Protein AF-A0A291RJ36-F1 (afdb_monomer)

Secondary structure (DSSP, 8-state):
-PPPP-PPPPTTTTTTSSSSSS----TTPPPPHHHHHHHHHHHHTT--HHHHHHHTT--HHHHHHHHHHTTHHHH--HHHHHHHHHHHHHTPPPPP--SS-----HHHHHHHHHHHHHHHHHTT--HHHHHHHHHHHS-SSS-EEHHHHHHHHT--HHHHHHHHHHHHHTTS-EEEEETTEEEEE--TTHHHHHHHHHHHHHHHHHHHHHHHHHHH-TTSHHHHHHHHHHHHHHHHHHHHHHHHHHHHH-SS--TT--TTSPPPPEEEEEEEE-TTT--EEEEEEE--

InterPro domains:
  IPR000835 MarR-type HTH domain [PF12802] (124-182)
  IPR001845 HTH ArsR-type DNA-binding domain [SM00418] (131-202)
  IPR025246 Transposase IS30-like HTH domain [PF13936] (28-70)
  IPR036388 Winged helix-like DNA-binding domain superfamily [G3DSA:1.10.10.10] (103-188)
  IPR036390 Winged helix DNA-binding domain superfamily [SSF46785] (122-193)
  IPR051917 Transposase/Integrase Enzymes [PTHR10948] (26-245)

pLDDT: mean 76.23, std 21.77, range [25.5, 97.06]

Sequence (288 aa):
MTVSANAIPDASCCNSLFLNATLEYMPGHRLTYRDRRAITAGLSAGLTYAEIARQLDRPTSTVTREVNRNGGPAGYRAEPAQRSTDERARRRPLPPRADGPTPSDPDVVREVGEQLIDMIVAVGLSRTAARVFVHLCLSDDDSRTAAQLVQSLRVSPASVSKAIRFLEENGMVRRERDGRRERYRIGPDIWSRVSMISARKDRAAADLAWRAAAVLGADTPAGSRLADMAWCFETVLRIETLGAEMLAAFPHPPAQFRPGEPIPEHTLSGSVACPSCGTAVPVPVPVG

Organism: NCBI:txid455432

Foldseek 3Di:
DDDDDDDDDDPPQPQPPDPPPDPPDDPDAQQDLVLLQLLLVCLVVVHDLVVSCVVVVHDSVNSQVLQVVQPHSVRRDSVSSVVVVQVVVVVPPDPDPDPDPDVPPPVVLVVVLVVQLVVVVVVPDDSLLSNLLSCQVSDPDQKDFLVRSCVVVVDDSVSSVVSQVVCVLLQQWDWDDDDPTIIIGGGLLSLLSNLVSLLVVLQVLLVVLQVVLVVVDCPDPSSVVSPVSNVVSSVSSSVSNVVSVVCVSPSDDPPPDDPPDDDQAFDLPDWDQSPVPRDTDGDTHGDD

Structure (mmCIF, N/CA/C/O backbone):
data_AF-A0A291RJ36-F1
#
_entry.id   AF-A0A291RJ36-F1
#
loop_
_atom_site.group_PDB
_atom_site.id
_atom_site.type_symbol
_atom_site.label_atom_id
_atom_site.label_alt_id
_atom_site.label_comp_id
_atom_site.label_asym_id
_atom_site.label_entity_id
_atom_site.label_seq_id
_atom_site.pdbx_PDB_ins_code
_atom_site.Cartn_x
_atom_site.Cartn_y
_atom_site.Cartn_z
_atom_site.occupancy
_atom_site.B_iso_or_equiv
_atom_site.auth_seq_id
_atom_site.auth_comp_id
_atom_site.auth_asym_id
_atom_site.auth_atom_id
_atom_site.pdbx_PDB_model_num
ATOM 1 N N . MET A 1 1 ? 56.009 10.008 -23.623 1.00 34.19 1 MET A N 1
ATOM 2 C CA . MET A 1 1 ? 54.610 10.482 -23.592 1.00 34.19 1 MET A CA 1
ATOM 3 C C . MET A 1 1 ? 53.720 9.278 -23.350 1.00 34.19 1 MET A C 1
ATOM 5 O O . MET A 1 1 ? 53.350 8.583 -24.282 1.00 34.19 1 MET A O 1
ATOM 9 N N . THR A 1 2 ? 53.495 8.969 -22.081 1.00 27.61 2 THR A N 1
ATOM 10 C CA . THR A 1 2 ? 52.625 7.891 -21.607 1.00 27.61 2 THR A CA 1
ATOM 11 C C . THR A 1 2 ? 51.271 8.508 -21.276 1.00 27.61 2 THR A C 1
ATOM 13 O O . THR A 1 2 ? 51.190 9.402 -20.437 1.00 27.61 2 THR A O 1
ATOM 16 N N . VAL A 1 3 ? 50.223 8.083 -21.981 1.00 28.09 3 VAL A N 1
ATOM 17 C CA . VAL A 1 3 ? 48.840 8.497 -21.714 1.00 28.09 3 VAL A CA 1
ATOM 18 C C . VAL A 1 3 ? 48.307 7.628 -20.579 1.00 28.09 3 VAL A C 1
ATOM 20 O O . VAL A 1 3 ? 48.289 6.403 -20.679 1.00 28.09 3 VAL A O 1
ATOM 23 N N . SER A 1 4 ? 47.957 8.290 -19.479 1.00 25.50 4 SER A N 1
ATOM 24 C CA . SER A 1 4 ? 47.448 7.698 -18.246 1.00 25.50 4 SER A CA 1
ATOM 25 C C . SER A 1 4 ? 46.001 7.234 -18.410 1.00 25.50 4 SER A C 1
ATOM 27 O O . SER A 1 4 ? 45.195 7.898 -19.059 1.00 25.50 4 SER A O 1
ATOM 29 N N . ALA A 1 5 ? 45.696 6.095 -17.793 1.00 28.91 5 ALA A N 1
ATOM 30 C CA . ALA A 1 5 ? 44.382 5.475 -17.725 1.00 28.91 5 ALA A CA 1
ATOM 31 C C . ALA A 1 5 ? 43.339 6.409 -17.086 1.00 28.91 5 ALA A C 1
ATOM 33 O O . ALA A 1 5 ? 43.537 6.891 -15.971 1.00 28.91 5 ALA A O 1
ATOM 34 N N . ASN A 1 6 ? 42.215 6.618 -17.777 1.00 29.97 6 ASN A N 1
ATOM 35 C CA . ASN A 1 6 ? 41.011 7.191 -17.184 1.00 29.97 6 ASN A CA 1
ATOM 36 C C . ASN A 1 6 ? 40.226 6.074 -16.496 1.00 29.97 6 ASN A C 1
ATOM 38 O O . ASN A 1 6 ? 39.704 5.168 -17.143 1.00 29.97 6 ASN A O 1
ATOM 42 N N . ALA A 1 7 ? 40.188 6.158 -15.170 1.00 28.17 7 ALA A N 1
ATOM 43 C CA . ALA A 1 7 ? 39.357 5.344 -14.307 1.00 28.17 7 ALA A CA 1
ATOM 44 C C . ALA A 1 7 ? 37.871 5.650 -14.553 1.00 28.17 7 ALA A C 1
ATOM 46 O O . ALA A 1 7 ? 37.446 6.805 -14.544 1.00 28.17 7 ALA A O 1
ATOM 47 N N . ILE A 1 8 ? 37.093 4.591 -14.752 1.00 28.03 8 ILE A N 1
ATOM 48 C CA . ILE A 1 8 ? 35.632 4.589 -14.672 1.00 28.03 8 ILE A CA 1
ATOM 49 C C . ILE A 1 8 ? 35.277 4.871 -13.200 1.00 28.03 8 ILE A C 1
ATOM 51 O O . ILE A 1 8 ? 35.740 4.116 -12.344 1.00 28.03 8 ILE A O 1
ATOM 55 N N . PRO A 1 9 ? 34.526 5.931 -12.849 1.00 29.73 9 PRO A N 1
ATOM 56 C CA . PRO A 1 9 ? 34.181 6.166 -11.454 1.00 29.73 9 PRO A CA 1
ATOM 57 C C . PRO A 1 9 ? 33.142 5.139 -10.980 1.00 29.73 9 PRO A C 1
ATOM 59 O O . PRO A 1 9 ? 32.063 5.001 -11.557 1.00 29.73 9 PRO A O 1
ATOM 62 N N . ASP A 1 10 ? 33.513 4.424 -9.916 1.00 30.34 10 ASP A N 1
ATOM 63 C CA . ASP A 1 10 ? 32.756 3.398 -9.199 1.00 30.34 10 ASP A CA 1
ATOM 64 C C . ASP A 1 10 ? 31.316 3.821 -8.856 1.00 30.34 10 ASP A C 1
ATOM 66 O O . ASP A 1 10 ? 31.074 4.706 -8.031 1.00 30.34 10 ASP A O 1
ATOM 70 N N . ALA A 1 11 ? 30.339 3.079 -9.380 1.00 32.50 11 ALA A N 1
ATOM 71 C CA . ALA A 1 11 ? 28.913 3.175 -9.050 1.00 32.50 11 ALA A CA 1
ATOM 72 C C . ALA A 1 11 ? 28.552 2.660 -7.630 1.00 32.50 11 ALA A C 1
ATOM 74 O O . ALA A 1 11 ? 27.401 2.339 -7.350 1.00 32.50 11 ALA A O 1
ATOM 75 N N . SER A 1 12 ? 29.511 2.574 -6.701 1.00 36.94 12 SER A N 1
ATOM 76 C CA . SER A 1 12 ? 29.330 1.904 -5.402 1.00 36.94 12 SER A CA 1
ATOM 77 C C . SER A 1 12 ? 28.982 2.836 -4.230 1.00 36.94 12 SER A C 1
ATOM 79 O O . SER A 1 12 ? 28.646 2.346 -3.150 1.00 36.94 12 SER A O 1
ATOM 81 N N . CYS A 1 13 ? 29.057 4.164 -4.370 1.00 30.05 13 CYS A N 1
ATOM 82 C CA . CYS A 1 13 ? 28.992 5.052 -3.196 1.00 30.05 13 CYS A CA 1
ATOM 83 C C . CYS A 1 13 ? 27.576 5.461 -2.757 1.00 30.05 13 CYS A C 1
ATOM 85 O O . CYS A 1 13 ? 27.378 6.132 -1.747 1.00 30.05 13 CYS A O 1
ATOM 87 N N . CYS A 1 14 ? 26.558 5.051 -3.505 1.00 35.19 14 CYS A N 1
ATOM 88 C CA . CYS A 1 14 ? 25.226 5.599 -3.329 1.00 35.19 14 CYS A CA 1
ATOM 89 C C . CYS A 1 14 ? 24.417 4.882 -2.220 1.00 35.19 14 CYS A C 1
ATOM 91 O O . CYS A 1 14 ? 23.415 5.415 -1.764 1.00 35.19 14 CYS A O 1
ATOM 93 N N . ASN A 1 15 ? 24.842 3.723 -1.715 1.00 36.84 15 ASN A N 1
ATOM 94 C CA . ASN A 1 15 ? 23.952 2.793 -1.006 1.00 36.84 15 ASN A CA 1
ATOM 95 C C . ASN A 1 15 ? 23.736 3.043 0.515 1.00 36.84 15 ASN A C 1
ATOM 97 O O . ASN A 1 15 ? 23.031 2.260 1.144 1.00 36.84 15 ASN A O 1
ATOM 101 N N . SER A 1 16 ? 24.314 4.082 1.144 1.00 34.78 16 SER A N 1
ATOM 102 C CA . SER A 1 16 ? 24.367 4.171 2.627 1.00 34.78 16 SER A CA 1
ATOM 103 C C . SER A 1 16 ? 23.694 5.380 3.301 1.00 34.78 16 SER A C 1
ATOM 105 O O . SER A 1 16 ? 23.864 5.555 4.507 1.00 34.78 16 SER A O 1
ATOM 107 N N . LEU A 1 17 ? 22.956 6.235 2.583 1.00 36.94 17 LEU A N 1
ATOM 108 C CA . LEU A 1 17 ? 22.724 7.618 3.045 1.00 36.94 17 LEU A CA 1
ATOM 109 C C . LEU A 1 17 ? 21.392 8.003 3.699 1.00 36.94 17 LEU A C 1
ATOM 111 O O . LEU A 1 17 ? 21.233 9.171 4.031 1.00 36.94 17 LEU A O 1
ATOM 115 N N . PHE A 1 18 ? 20.468 7.084 3.973 1.00 38.19 18 PHE A N 1
ATOM 116 C CA . PHE A 1 18 ? 19.165 7.479 4.544 1.00 38.19 18 PHE A CA 1
ATOM 117 C C . PHE A 1 18 ? 18.791 6.853 5.891 1.00 38.19 18 PHE A C 1
ATOM 119 O O . PHE A 1 18 ? 17.680 7.056 6.358 1.00 38.19 18 PHE A O 1
ATOM 126 N N . LEU A 1 19 ? 19.709 6.167 6.579 1.00 38.34 19 LEU A N 1
ATOM 127 C CA . LEU A 1 19 ? 19.380 5.520 7.860 1.00 38.34 19 LEU A CA 1
ATOM 128 C C . LEU A 1 19 ? 19.519 6.401 9.114 1.00 38.34 19 LEU A C 1
ATOM 130 O O . LEU A 1 19 ? 19.091 5.961 10.176 1.00 38.34 19 LEU A O 1
ATOM 134 N N . ASN A 1 20 ? 20.080 7.617 9.039 1.00 35.16 20 ASN A N 1
ATOM 135 C CA . ASN A 1 20 ? 20.465 8.349 10.260 1.00 35.16 20 ASN A CA 1
ATOM 136 C C . ASN A 1 20 ? 20.061 9.838 10.368 1.00 35.16 20 ASN A C 1
ATOM 138 O O . ASN A 1 20 ? 20.426 10.448 11.367 1.00 35.16 20 ASN A O 1
ATOM 142 N N . ALA A 1 21 ? 19.315 10.443 9.432 1.00 34.00 21 ALA A N 1
ATOM 143 C CA . ALA A 1 21 ? 19.160 11.914 9.403 1.00 34.00 21 ALA A CA 1
ATOM 144 C C . ALA A 1 21 ? 17.716 12.463 9.328 1.00 34.00 21 ALA A C 1
ATOM 146 O O . ALA A 1 21 ? 17.476 13.452 8.645 1.00 34.00 21 ALA A O 1
ATOM 147 N N . THR A 1 22 ? 16.748 11.873 10.040 1.00 36.47 22 THR A N 1
ATOM 148 C CA . THR A 1 22 ? 15.388 12.459 10.188 1.00 36.47 22 THR A CA 1
ATOM 149 C C . THR A 1 22 ? 14.809 12.379 11.608 1.00 36.47 22 THR A C 1
ATOM 151 O O . THR A 1 22 ? 13.599 12.471 11.800 1.00 36.47 22 THR A O 1
ATOM 154 N N . LEU A 1 23 ? 15.649 12.250 12.639 1.00 38.25 23 LEU A N 1
ATOM 155 C CA . LEU A 1 23 ? 15.206 12.277 14.043 1.00 38.25 23 LEU A CA 1
ATOM 156 C C . LEU A 1 23 ? 15.856 13.411 14.849 1.00 38.25 23 LEU A C 1
ATOM 158 O O . LEU A 1 23 ? 16.220 13.224 16.007 1.00 38.25 23 LEU A O 1
ATOM 162 N N . GLU A 1 24 ? 15.958 14.606 14.267 1.00 32.69 24 GLU A N 1
ATOM 163 C CA . GLU A 1 24 ? 16.129 15.826 15.062 1.00 32.69 24 GLU A CA 1
ATOM 164 C C . GLU A 1 24 ? 14.766 16.290 15.608 1.00 32.69 24 GLU A C 1
ATOM 166 O O . GLU A 1 24 ? 13.969 16.941 14.944 1.00 32.69 24 GLU A O 1
ATOM 171 N N . TYR A 1 25 ? 14.503 15.845 16.838 1.00 37.94 25 TYR A N 1
ATOM 172 C CA . TYR A 1 25 ? 13.849 16.562 17.938 1.00 37.94 25 TYR A CA 1
ATOM 173 C C . TYR A 1 25 ? 12.577 17.400 17.654 1.00 37.94 25 TYR A C 1
ATOM 175 O O . TYR A 1 25 ? 12.631 18.596 17.380 1.00 37.94 25 TYR A O 1
ATOM 183 N N . MET A 1 26 ? 11.406 16.805 17.930 1.00 33.94 26 MET A N 1
ATOM 184 C CA . MET A 1 26 ? 10.193 17.530 18.344 1.00 33.94 26 MET A CA 1
ATOM 185 C C . MET A 1 26 ? 9.599 16.910 19.630 1.00 33.94 26 MET A C 1
ATOM 187 O O . MET A 1 26 ? 9.404 15.688 19.699 1.00 33.94 26 MET A O 1
ATOM 191 N N . PRO A 1 27 ? 9.282 17.703 20.672 1.00 35.34 27 PRO A N 1
ATOM 192 C CA . PRO A 1 27 ? 8.671 17.196 21.898 1.00 35.34 27 PRO A CA 1
ATOM 193 C C . PRO A 1 27 ? 7.202 16.816 21.644 1.00 35.34 27 PRO A C 1
ATOM 195 O O . PRO A 1 27 ? 6.338 17.672 21.489 1.00 35.34 27 PRO A O 1
ATOM 198 N N . GLY A 1 28 ? 6.916 15.508 21.609 1.00 43.53 28 GLY A N 1
ATOM 199 C CA . GLY A 1 28 ? 5.548 14.978 21.478 1.00 43.53 28 GLY A CA 1
ATOM 200 C C . GLY A 1 28 ? 5.397 13.591 20.836 1.00 43.53 28 GLY A C 1
ATOM 201 O O . GLY A 1 28 ? 4.285 13.061 20.806 1.00 43.53 28 GLY A O 1
ATOM 202 N N . HIS A 1 29 ? 6.466 12.968 20.327 1.00 63.94 29 HIS A N 1
ATOM 203 C CA . HIS A 1 29 ? 6.335 11.696 19.604 1.00 63.94 29 HIS A CA 1
ATOM 204 C C . HIS A 1 29 ? 5.938 10.510 20.497 1.00 63.94 29 HIS A C 1
ATOM 206 O O . HIS A 1 29 ? 6.464 10.300 21.594 1.00 63.94 29 HIS A O 1
ATOM 212 N N . ARG A 1 30 ? 5.009 9.689 19.985 1.00 73.62 30 ARG A N 1
ATOM 213 C CA . ARG A 1 30 ? 4.683 8.372 20.551 1.00 73.62 30 ARG A CA 1
ATOM 214 C C . ARG A 1 30 ? 5.940 7.498 20.531 1.00 73.62 30 ARG A C 1
ATOM 216 O O . ARG A 1 30 ? 6.700 7.548 19.571 1.00 73.62 30 ARG A O 1
ATOM 223 N N . LEU A 1 31 ? 6.122 6.667 21.560 1.00 81.50 31 LEU A N 1
ATOM 224 C CA . LEU A 1 31 ? 7.222 5.697 21.594 1.00 81.50 31 LEU A CA 1
ATOM 225 C C . LEU A 1 31 ? 7.188 4.814 20.340 1.00 81.50 31 LEU A C 1
ATOM 227 O O . LEU A 1 31 ? 6.130 4.277 19.987 1.00 81.50 31 LEU A O 1
ATOM 231 N N . THR A 1 32 ? 8.336 4.663 19.686 1.00 81.75 32 THR A N 1
ATOM 232 C CA . THR A 1 32 ? 8.525 3.780 18.528 1.00 81.75 32 THR A CA 1
ATOM 233 C C . THR A 1 32 ? 8.728 2.328 18.973 1.00 81.75 32 THR A C 1
ATOM 235 O O . THR A 1 32 ? 8.951 2.043 20.153 1.00 81.75 32 THR A O 1
ATOM 238 N N . TYR A 1 33 ? 8.690 1.372 18.037 1.00 79.44 33 TYR A N 1
ATOM 239 C CA . TYR A 1 33 ? 9.038 -0.019 18.357 1.00 79.44 33 TYR A CA 1
ATOM 240 C C . TYR A 1 33 ? 10.491 -0.156 18.848 1.00 79.44 33 TYR A C 1
ATOM 242 O O . TYR A 1 33 ? 10.770 -0.931 19.767 1.00 79.44 33 TYR A O 1
ATOM 250 N N . ARG A 1 34 ? 11.409 0.644 18.283 1.00 81.56 34 ARG A N 1
ATOM 251 C CA . ARG A 1 34 ? 12.810 0.728 18.722 1.00 81.56 34 ARG A CA 1
ATOM 252 C C . ARG A 1 34 ? 12.896 1.183 20.178 1.00 81.56 34 ARG A C 1
ATOM 254 O O . ARG A 1 34 ? 13.566 0.518 20.968 1.00 81.56 34 ARG A O 1
ATOM 261 N N . ASP A 1 35 ? 12.154 2.227 20.545 1.00 87.38 35 ASP A N 1
ATOM 262 C CA . ASP A 1 35 ? 12.105 2.722 21.924 1.00 87.38 35 ASP A CA 1
ATOM 263 C C . ASP A 1 35 ? 11.587 1.631 22.869 1.00 87.38 35 ASP A C 1
ATOM 265 O O . ASP A 1 35 ? 12.196 1.344 23.897 1.00 87.38 35 ASP A O 1
ATOM 269 N N . ARG A 1 36 ? 10.504 0.933 22.495 1.00 92.50 36 ARG A N 1
ATOM 270 C CA . ARG A 1 36 ? 9.930 -0.155 23.307 1.00 92.50 36 ARG A CA 1
ATOM 271 C C . ARG A 1 36 ? 10.899 -1.320 23.517 1.00 92.50 36 ARG A C 1
ATOM 273 O O . ARG A 1 36 ? 10.924 -1.908 24.605 1.00 92.50 36 ARG A O 1
ATOM 280 N N . ARG A 1 37 ? 11.707 -1.661 22.507 1.00 93.94 37 ARG A N 1
ATOM 281 C CA . ARG A 1 37 ? 12.774 -2.667 22.634 1.00 93.94 37 ARG A CA 1
ATOM 282 C C . ARG A 1 37 ? 13.869 -2.217 23.592 1.00 93.94 37 ARG A C 1
ATOM 284 O O . ARG A 1 37 ? 14.283 -3.013 24.430 1.00 93.94 37 ARG A O 1
ATOM 291 N N . ALA A 1 38 ? 14.292 -0.961 23.506 1.00 90.94 38 ALA A N 1
ATOM 292 C CA . ALA A 1 38 ? 15.277 -0.393 24.419 1.00 90.94 38 ALA A CA 1
ATOM 293 C C . ALA A 1 38 ? 14.758 -0.338 25.869 1.00 90.94 38 ALA A C 1
ATOM 295 O O . ALA A 1 38 ? 15.498 -0.701 26.776 1.00 90.94 38 ALA A O 1
ATOM 296 N N . ILE A 1 39 ? 13.471 -0.034 26.095 1.00 93.62 39 ILE A N 1
ATOM 297 C CA . ILE A 1 39 ? 12.846 -0.159 27.427 1.00 93.62 39 ILE A CA 1
ATOM 298 C C . ILE A 1 39 ? 12.929 -1.608 27.931 1.00 93.62 39 ILE A C 1
ATOM 300 O O . ILE A 1 39 ? 13.328 -1.840 29.066 1.00 93.62 39 ILE A O 1
ATOM 304 N N . THR A 1 40 ? 12.609 -2.599 27.088 1.00 94.50 40 THR A N 1
ATOM 305 C CA . THR A 1 40 ? 12.696 -4.025 27.472 1.00 94.50 40 THR A CA 1
ATOM 306 C C . THR A 1 40 ? 14.125 -4.417 27.865 1.00 94.50 40 THR A C 1
ATOM 308 O O . THR A 1 40 ? 14.325 -5.105 28.869 1.00 94.50 40 THR A O 1
ATOM 311 N N . ALA A 1 41 ? 15.118 -3.969 27.092 1.00 92.44 41 ALA A N 1
ATOM 312 C CA . ALA A 1 41 ? 16.528 -4.219 27.373 1.00 92.44 41 ALA A CA 1
ATOM 313 C C . ALA A 1 41 ? 16.980 -3.535 28.673 1.00 92.44 41 ALA A C 1
ATOM 315 O O . ALA A 1 41 ? 17.591 -4.185 29.515 1.00 92.44 41 ALA A O 1
ATOM 316 N N . GLY A 1 42 ? 16.617 -2.265 28.872 1.00 94.50 42 GLY A N 1
ATOM 317 C CA . GLY A 1 42 ? 16.963 -1.503 30.071 1.00 94.50 42 GLY A CA 1
ATOM 318 C C . GLY A 1 42 ? 16.375 -2.095 31.351 1.00 94.50 42 GLY A C 1
ATOM 319 O O . GLY A 1 42 ? 17.091 -2.230 32.337 1.00 94.50 42 GLY A O 1
ATOM 320 N N . LEU A 1 43 ? 15.113 -2.541 31.320 1.00 95.06 43 LEU A N 1
ATOM 321 C CA . LEU A 1 43 ? 14.491 -3.232 32.458 1.00 95.06 43 LEU A CA 1
ATOM 322 C C . LEU A 1 43 ? 15.186 -4.561 32.772 1.00 95.06 43 LEU A C 1
ATOM 324 O O . LEU A 1 43 ? 15.404 -4.882 33.936 1.00 95.06 43 LEU A O 1
ATOM 328 N N . SER A 1 44 ? 15.573 -5.316 31.740 1.00 91.94 44 SER A N 1
ATOM 329 C CA . SER A 1 44 ? 16.297 -6.584 31.914 1.00 91.94 44 SER A CA 1
ATOM 330 C C . SER A 1 44 ? 17.710 -6.372 32.470 1.00 91.94 44 SER A C 1
ATOM 332 O O . SER A 1 44 ? 18.231 -7.238 33.164 1.00 91.94 44 SER A O 1
ATOM 334 N N . ALA A 1 45 ? 18.312 -5.214 32.191 1.00 92.31 45 ALA A N 1
ATOM 335 C CA . ALA A 1 45 ? 19.599 -4.790 32.732 1.00 92.31 45 ALA A CA 1
ATOM 336 C C . ALA A 1 45 ? 19.496 -4.129 34.124 1.00 92.31 45 ALA A C 1
ATOM 338 O O . ALA A 1 45 ? 20.508 -3.677 34.651 1.00 92.31 45 ALA A O 1
ATOM 339 N N . GLY A 1 46 ? 18.298 -4.051 34.719 1.00 93.12 46 GLY A N 1
ATOM 340 C CA . GLY A 1 46 ? 18.088 -3.456 36.042 1.00 93.12 46 GLY A CA 1
ATOM 341 C C . GLY A 1 46 ? 18.189 -1.927 36.084 1.00 93.12 46 GLY A C 1
ATOM 342 O O . GLY A 1 46 ? 18.317 -1.364 37.169 1.00 93.12 46 GLY A O 1
ATOM 343 N N . LEU A 1 47 ? 18.129 -1.248 34.933 1.00 94.88 47 LEU A N 1
ATOM 344 C CA . LEU A 1 47 ? 18.159 0.213 34.873 1.00 94.88 47 LEU A CA 1
ATOM 345 C C . LEU A 1 47 ? 16.875 0.821 35.445 1.00 94.88 47 LEU A C 1
ATOM 347 O O . LEU A 1 47 ? 15.770 0.297 35.268 1.00 94.88 47 LEU A O 1
ATOM 351 N N . THR A 1 48 ? 17.010 1.985 36.072 1.00 95.44 48 THR A N 1
ATOM 352 C CA . THR A 1 48 ? 15.867 2.772 36.538 1.00 95.44 48 THR A CA 1
ATOM 353 C C . THR A 1 48 ? 15.109 3.395 35.363 1.00 95.44 48 THR A C 1
ATOM 355 O O . THR A 1 48 ? 15.656 3.642 34.286 1.00 95.44 48 THR A O 1
ATOM 358 N N . TYR A 1 49 ? 13.832 3.733 35.565 1.00 94.62 49 TYR A N 1
ATOM 359 C CA . TYR A 1 49 ? 13.030 4.375 34.515 1.00 94.62 49 TYR A CA 1
ATOM 360 C C . TYR A 1 49 ? 13.623 5.711 34.049 1.00 94.62 49 TYR A C 1
ATOM 362 O O . TYR A 1 49 ? 13.482 6.052 32.878 1.00 94.62 49 TYR A O 1
ATOM 370 N N . ALA A 1 50 ? 14.294 6.453 34.937 1.00 93.56 50 ALA A N 1
ATOM 371 C CA . ALA A 1 50 ? 14.947 7.716 34.600 1.00 93.56 50 ALA A CA 1
ATOM 372 C C . ALA A 1 50 ? 16.166 7.510 33.686 1.00 93.56 50 ALA A C 1
ATOM 374 O O . ALA A 1 50 ? 16.361 8.268 32.738 1.00 93.56 50 ALA A O 1
ATOM 375 N N . GLU A 1 51 ? 16.958 6.463 33.921 1.00 89.62 51 GLU A N 1
ATOM 376 C CA . GLU A 1 51 ? 18.109 6.128 33.076 1.00 89.62 51 GLU A CA 1
ATOM 377 C C . GLU A 1 51 ? 17.673 5.655 31.692 1.00 89.62 51 GLU A C 1
ATOM 379 O O . GLU A 1 51 ? 18.219 6.115 30.690 1.00 89.62 51 GLU A O 1
ATOM 384 N N . ILE A 1 52 ? 16.645 4.802 31.634 1.00 94.62 52 ILE A N 1
ATOM 385 C CA . ILE A 1 52 ? 16.038 4.355 30.374 1.00 94.62 52 ILE A CA 1
ATOM 386 C C . ILE A 1 52 ? 15.495 5.561 29.601 1.00 94.62 52 ILE A C 1
ATOM 388 O O . ILE A 1 52 ? 15.743 5.704 28.408 1.00 94.62 52 ILE A O 1
ATOM 392 N N . ALA A 1 53 ? 14.782 6.462 30.276 1.00 90.81 53 ALA A N 1
ATOM 393 C CA . ALA A 1 53 ? 14.216 7.655 29.659 1.00 90.81 53 ALA A CA 1
ATOM 394 C C . ALA A 1 53 ? 15.299 8.598 29.110 1.00 90.81 53 ALA A C 1
ATOM 396 O O . ALA A 1 53 ? 15.167 9.087 27.991 1.00 90.81 53 ALA A O 1
ATOM 397 N N . ARG A 1 54 ? 16.409 8.776 29.837 1.00 89.12 54 ARG A N 1
ATOM 398 C CA . ARG A 1 54 ? 17.563 9.564 29.383 1.00 89.12 54 ARG A CA 1
ATOM 399 C C . ARG A 1 54 ? 18.254 8.945 28.165 1.00 89.12 54 ARG A C 1
ATOM 401 O O . ARG A 1 54 ? 18.625 9.677 27.258 1.00 89.12 54 ARG A O 1
ATOM 408 N N . GLN A 1 55 ? 18.412 7.619 28.120 1.00 89.19 55 GLN A N 1
ATOM 409 C CA . GLN A 1 55 ? 18.970 6.924 26.946 1.00 89.19 55 GLN A CA 1
ATOM 410 C C . GLN A 1 55 ? 18.091 7.073 25.700 1.00 89.19 55 GLN A C 1
ATOM 412 O O . GLN A 1 55 ? 18.595 7.058 24.581 1.00 89.19 55 GLN A O 1
ATOM 417 N N . LEU A 1 56 ? 16.781 7.192 25.905 1.00 85.94 56 LEU A N 1
ATOM 418 C CA . LEU A 1 56 ? 15.792 7.342 24.844 1.00 85.94 56 LEU A CA 1
ATOM 419 C C . LEU A 1 56 ? 15.536 8.794 24.435 1.00 85.94 56 LEU A C 1
ATOM 421 O O . LEU A 1 56 ? 14.765 9.011 23.504 1.00 85.94 56 LEU A O 1
ATOM 425 N N . ASP A 1 57 ? 16.112 9.764 25.149 1.00 84.12 57 ASP A N 1
ATOM 426 C CA . ASP A 1 57 ? 15.740 11.178 25.057 1.00 84.12 57 ASP A CA 1
ATOM 427 C C . ASP A 1 57 ? 14.211 11.385 25.180 1.00 84.12 57 ASP A C 1
ATOM 429 O O . ASP A 1 57 ? 13.507 11.918 24.311 1.00 84.12 57 ASP A O 1
ATOM 433 N N . ARG A 1 58 ? 13.646 10.845 26.271 1.00 83.94 58 ARG A N 1
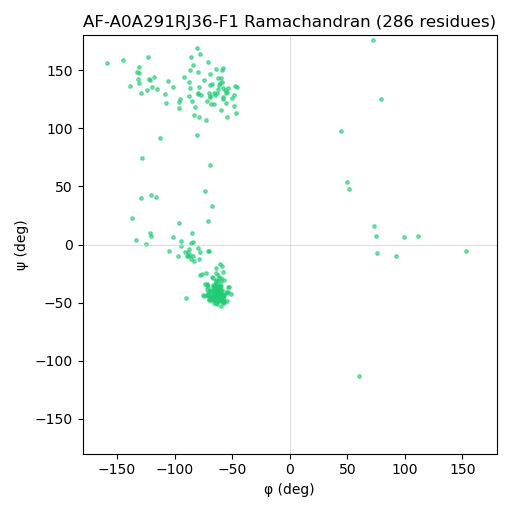ATOM 434 C CA . ARG A 1 58 ? 12.214 10.910 26.594 1.00 83.94 58 ARG A CA 1
ATOM 435 C C . ARG A 1 58 ? 11.985 11.356 28.037 1.00 83.94 58 ARG A C 1
ATOM 437 O O . ARG A 1 58 ? 12.792 11.054 28.910 1.00 83.94 58 ARG A O 1
ATOM 444 N N . PRO A 1 59 ? 10.842 11.997 28.344 1.00 89.00 59 PRO A N 1
ATOM 445 C CA . PRO A 1 59 ? 10.457 12.246 29.729 1.00 89.00 59 PRO A CA 1
ATOM 446 C C . PRO A 1 59 ? 10.265 10.932 30.496 1.00 89.00 59 PRO A C 1
ATOM 448 O O . PRO A 1 59 ? 9.589 10.024 30.004 1.00 89.00 59 PRO A O 1
ATOM 451 N N . THR A 1 60 ? 10.755 10.860 31.737 1.00 91.94 60 THR A N 1
ATOM 452 C CA . THR A 1 60 ? 10.600 9.685 32.620 1.00 91.94 60 THR A CA 1
ATOM 453 C C . THR A 1 60 ? 9.142 9.249 32.767 1.00 91.94 60 THR A C 1
ATOM 455 O O . THR A 1 60 ? 8.835 8.059 32.761 1.00 91.94 60 THR A O 1
ATOM 458 N N . SER A 1 61 ? 8.210 10.207 32.803 1.00 89.81 61 SER A N 1
ATOM 459 C CA . SER A 1 61 ? 6.766 9.949 32.863 1.00 89.81 61 SER A CA 1
ATOM 460 C C . SER A 1 61 ? 6.236 9.140 31.671 1.00 89.81 61 SER A C 1
ATOM 462 O O . SER A 1 61 ? 5.269 8.392 31.828 1.00 89.81 61 SER A O 1
ATOM 464 N N . THR A 1 62 ? 6.869 9.240 30.500 1.00 91.69 62 THR A N 1
ATOM 465 C CA . THR A 1 62 ? 6.509 8.481 29.294 1.00 91.69 62 THR A CA 1
ATOM 466 C C . THR A 1 62 ? 6.851 7.006 29.463 1.00 91.69 62 THR A C 1
ATOM 468 O O . THR A 1 62 ? 5.992 6.154 29.237 1.00 91.69 62 THR A O 1
ATOM 471 N N . VAL A 1 63 ? 8.068 6.706 29.932 1.00 93.00 63 VAL A N 1
ATOM 472 C CA . VAL A 1 63 ? 8.524 5.332 30.194 1.00 93.00 63 VAL A CA 1
ATOM 473 C C . VAL A 1 63 ? 7.691 4.701 31.309 1.00 93.00 63 VAL A C 1
ATOM 475 O O . VAL A 1 63 ? 7.159 3.610 31.125 1.00 93.00 63 VAL A O 1
ATOM 478 N N . THR A 1 64 ? 7.468 5.415 32.417 1.00 93.94 64 THR A N 1
ATOM 479 C CA . THR A 1 64 ? 6.643 4.925 33.534 1.00 93.94 64 THR A CA 1
ATOM 480 C C . THR A 1 64 ? 5.221 4.576 33.088 1.00 93.94 64 THR A C 1
ATOM 482 O O . THR A 1 64 ? 4.717 3.496 33.396 1.00 93.94 64 THR A O 1
ATOM 485 N N . ARG A 1 65 ? 4.555 5.472 32.342 1.00 92.19 65 ARG A N 1
ATOM 486 C CA . ARG A 1 65 ? 3.191 5.228 31.845 1.00 92.19 65 ARG A CA 1
ATOM 487 C C . ARG A 1 65 ? 3.142 4.064 30.864 1.00 92.19 65 ARG A C 1
ATOM 489 O O . ARG A 1 65 ? 2.182 3.302 30.910 1.00 92.19 65 ARG A O 1
ATOM 496 N N . GLU A 1 66 ? 4.131 3.937 29.984 1.00 94.06 66 GLU A N 1
ATOM 497 C CA . GLU A 1 66 ? 4.196 2.835 29.024 1.00 94.06 66 GLU A CA 1
ATOM 498 C C . GLU A 1 66 ? 4.380 1.487 29.726 1.00 94.06 66 GLU A C 1
ATOM 500 O O . GLU A 1 66 ? 3.629 0.551 29.446 1.00 94.06 66 GLU A O 1
ATOM 505 N N . VAL A 1 67 ? 5.321 1.396 30.670 1.00 94.7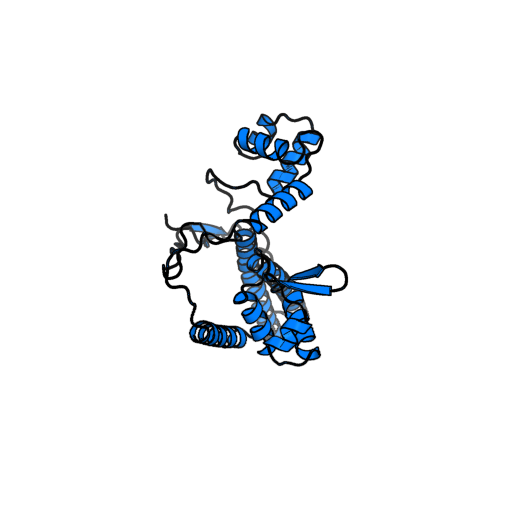5 67 VAL A N 1
ATOM 506 C CA . VAL A 1 67 ? 5.608 0.159 31.408 1.00 94.75 67 VAL A CA 1
ATOM 507 C C . VAL A 1 67 ? 4.405 -0.269 32.246 1.00 94.75 67 VAL A C 1
ATOM 509 O O . VAL A 1 67 ? 3.933 -1.396 32.108 1.00 94.75 67 VAL A O 1
ATOM 512 N N . ASN A 1 68 ? 3.837 0.639 33.046 1.00 93.50 68 ASN A N 1
ATOM 513 C CA . ASN A 1 68 ? 2.691 0.328 33.910 1.00 93.50 68 ASN A CA 1
ATOM 514 C C . ASN A 1 68 ? 1.463 -0.133 33.118 1.00 93.50 68 ASN A C 1
ATOM 516 O O . ASN A 1 68 ? 0.734 -1.026 33.537 1.00 93.50 68 ASN A O 1
ATOM 520 N N . ARG A 1 69 ? 1.243 0.461 31.949 1.00 89.50 69 ARG A N 1
ATOM 521 C CA . ARG A 1 69 ? 0.117 0.146 31.071 1.00 89.50 69 ARG A CA 1
ATOM 522 C C . ARG A 1 69 ? 0.253 -1.199 30.356 1.00 89.50 69 ARG A C 1
ATOM 524 O O . ARG A 1 69 ? -0.761 -1.754 29.951 1.00 89.50 69 ARG A O 1
ATOM 531 N N . ASN A 1 70 ? 1.472 -1.705 30.175 1.00 92.12 70 ASN A N 1
ATOM 532 C CA . ASN A 1 70 ? 1.749 -2.920 29.405 1.00 92.12 70 ASN A CA 1
ATOM 533 C C . ASN A 1 70 ? 2.334 -4.044 30.279 1.00 92.12 70 ASN A C 1
ATOM 535 O O . ASN A 1 70 ? 3.248 -4.748 29.856 1.00 92.12 70 ASN A O 1
ATOM 539 N N . GLY A 1 71 ? 1.803 -4.214 31.494 1.00 86.25 71 GLY A N 1
ATOM 540 C CA . GLY A 1 71 ? 2.126 -5.355 32.362 1.00 86.25 71 GLY A CA 1
ATOM 541 C C . GLY A 1 71 ? 3.165 -5.086 33.453 1.00 86.25 71 GLY A C 1
ATOM 542 O O . GLY A 1 71 ? 3.550 -6.015 34.159 1.00 86.25 71 GLY A O 1
ATOM 543 N N . GLY A 1 72 ? 3.600 -3.834 33.627 1.00 90.69 72 GLY A N 1
ATOM 544 C CA . GLY A 1 72 ? 4.530 -3.438 34.686 1.00 90.69 72 GLY A CA 1
ATOM 545 C C . GLY A 1 72 ? 5.970 -3.922 34.457 1.00 90.69 72 GLY A C 1
ATOM 546 O O . GLY A 1 72 ? 6.244 -4.638 33.497 1.00 90.69 72 GLY A O 1
ATOM 547 N N . PRO A 1 73 ? 6.922 -3.542 35.326 1.00 87.12 73 PRO A N 1
ATOM 548 C CA . PRO A 1 73 ? 8.354 -3.767 35.093 1.00 87.12 73 PRO A CA 1
ATOM 549 C C . PRO A 1 73 ? 8.744 -5.243 34.929 1.00 87.12 73 PRO A C 1
ATOM 551 O O . PRO A 1 73 ? 9.592 -5.551 34.098 1.00 87.12 73 PRO A O 1
ATOM 554 N N . ALA A 1 74 ? 8.100 -6.158 35.662 1.00 85.81 74 ALA A N 1
ATOM 555 C CA . ALA A 1 74 ? 8.372 -7.596 35.566 1.00 85.81 74 ALA A CA 1
ATOM 556 C C . ALA A 1 74 ? 7.734 -8.263 34.329 1.00 85.81 74 ALA A C 1
ATOM 558 O O . ALA A 1 74 ? 8.225 -9.287 33.857 1.00 85.81 74 ALA A O 1
ATOM 559 N N . GLY A 1 75 ? 6.641 -7.695 33.805 1.00 86.38 75 GLY A N 1
ATOM 560 C CA . GLY A 1 75 ? 5.869 -8.250 32.687 1.00 86.38 75 GLY A CA 1
ATOM 561 C C . GLY A 1 75 ? 6.073 -7.533 31.351 1.00 86.38 75 GLY A C 1
ATOM 562 O O . GLY A 1 75 ? 5.542 -7.977 30.333 1.00 86.38 75 GLY A O 1
ATOM 563 N N . TYR A 1 76 ? 6.822 -6.429 31.329 1.00 94.62 76 TYR A N 1
ATOM 564 C CA . TYR A 1 76 ? 6.940 -5.584 30.149 1.00 94.62 76 TYR A CA 1
ATOM 565 C C . TYR A 1 76 ? 7.714 -6.264 29.013 1.00 94.62 76 TYR A C 1
ATOM 567 O O . TYR A 1 76 ? 8.854 -6.712 29.167 1.00 94.62 76 TYR A O 1
ATOM 575 N N . ARG A 1 77 ? 7.103 -6.279 27.824 1.00 92.75 77 ARG A N 1
ATOM 576 C CA . ARG A 1 77 ? 7.699 -6.766 26.573 1.00 92.75 77 ARG A CA 1
ATOM 577 C C . ARG A 1 77 ? 7.320 -5.836 25.420 1.00 92.75 77 ARG A C 1
ATOM 579 O O . ARG A 1 77 ? 6.157 -5.462 25.275 1.00 92.75 77 ARG A O 1
ATOM 586 N N . ALA A 1 78 ? 8.292 -5.517 24.565 1.00 87.56 78 ALA A N 1
ATOM 587 C CA . ALA A 1 78 ? 8.111 -4.579 23.454 1.00 87.56 78 ALA A CA 1
ATOM 588 C C . ALA A 1 78 ? 7.016 -4.989 22.457 1.00 87.56 78 ALA A C 1
ATOM 590 O O . ALA A 1 78 ? 6.225 -4.152 22.032 1.00 87.56 78 ALA A O 1
ATOM 591 N N . GLU A 1 79 ? 6.966 -6.265 22.075 1.00 81.12 79 GLU A N 1
ATOM 592 C CA . GLU A 1 79 ? 6.060 -6.746 21.028 1.00 81.12 79 GLU A CA 1
ATOM 593 C C . GLU A 1 79 ? 4.577 -6.744 21.468 1.00 81.12 79 GLU A C 1
ATOM 595 O O . GLU A 1 79 ? 3.759 -6.165 20.748 1.00 81.12 79 GLU A O 1
ATOM 600 N N . PRO A 1 80 ? 4.191 -7.255 22.659 1.00 85.62 80 PRO A N 1
ATOM 601 C CA . PRO A 1 80 ? 2.840 -7.056 23.193 1.00 85.62 80 PRO A CA 1
ATOM 602 C C . PRO A 1 80 ? 2.458 -5.580 23.376 1.00 85.62 80 PRO A C 1
ATOM 604 O O . PRO A 1 80 ? 1.329 -5.203 23.069 1.00 85.62 80 PRO A O 1
ATOM 607 N N . ALA A 1 81 ? 3.389 -4.731 23.828 1.00 86.88 81 ALA A N 1
ATOM 608 C CA . ALA A 1 81 ? 3.140 -3.297 23.997 1.00 86.88 81 ALA A CA 1
ATOM 609 C C . ALA A 1 81 ? 2.907 -2.569 22.657 1.00 86.88 81 ALA A C 1
ATOM 611 O O . ALA A 1 81 ? 2.072 -1.663 22.562 1.00 86.88 81 ALA A O 1
ATOM 612 N N . GLN A 1 82 ? 3.602 -2.995 21.598 1.00 83.12 82 GLN A N 1
ATOM 613 C CA . GLN A 1 82 ? 3.353 -2.522 20.239 1.00 83.12 82 GLN A CA 1
ATOM 614 C C . GLN A 1 82 ? 1.966 -2.961 19.760 1.00 83.12 82 GLN A C 1
ATOM 616 O O . GLN A 1 82 ? 1.166 -2.113 19.371 1.00 83.12 82 GLN A O 1
ATOM 621 N N . ARG A 1 83 ? 1.637 -4.255 19.886 1.00 75.75 83 ARG A N 1
ATOM 622 C CA . ARG A 1 83 ? 0.320 -4.787 19.502 1.00 75.75 83 ARG A CA 1
ATOM 623 C C . ARG A 1 83 ? -0.826 -4.082 20.228 1.00 75.75 83 ARG A C 1
ATOM 625 O O . ARG A 1 83 ? -1.789 -3.691 19.580 1.00 75.75 83 ARG A O 1
ATOM 632 N N . SER A 1 84 ? -0.706 -3.828 21.533 1.00 79.50 84 SER A N 1
ATOM 633 C CA . SER A 1 84 ? -1.730 -3.111 22.313 1.00 79.50 84 SER A CA 1
ATOM 634 C C . SER A 1 84 ? -1.917 -1.659 21.854 1.00 79.50 84 SER A C 1
ATOM 636 O O . SER A 1 84 ? -3.014 -1.096 21.925 1.00 79.50 84 SER A O 1
ATOM 638 N N . THR A 1 85 ? -0.840 -1.013 21.405 1.00 77.44 85 THR A N 1
ATOM 639 C CA . THR A 1 85 ? -0.871 0.349 20.865 1.00 77.44 85 THR A CA 1
ATOM 640 C C . THR A 1 85 ? -1.543 0.362 19.496 1.00 77.44 85 THR A C 1
ATOM 642 O O . THR A 1 85 ? -2.420 1.195 19.264 1.00 77.44 85 THR A O 1
ATOM 645 N N . ASP A 1 86 ? -1.210 -0.603 18.641 1.00 67.06 86 ASP A N 1
ATOM 646 C CA . ASP A 1 86 ? -1.812 -0.769 17.319 1.00 67.06 86 ASP A CA 1
ATOM 647 C C . ASP A 1 86 ? -3.301 -1.128 17.425 1.00 67.06 86 ASP A C 1
ATOM 649 O O . ASP A 1 86 ? -4.125 -0.579 16.700 1.00 67.06 86 ASP A O 1
ATOM 653 N N . GLU A 1 87 ? -3.684 -2.002 18.358 1.00 68.12 87 GLU A N 1
ATOM 654 C CA . GLU A 1 87 ? -5.083 -2.343 18.635 1.00 68.12 87 GLU A CA 1
ATOM 655 C C . GLU A 1 87 ? -5.884 -1.132 19.112 1.00 68.12 87 GLU A C 1
ATOM 657 O O . GLU A 1 87 ? -7.018 -0.936 18.685 1.00 68.12 87 GLU A O 1
ATOM 662 N N . ARG A 1 88 ? -5.308 -0.276 19.959 1.00 69.19 88 ARG A N 1
ATOM 663 C CA . ARG A 1 88 ? -5.980 0.954 20.405 1.00 69.19 88 ARG A CA 1
ATOM 664 C C . ARG A 1 88 ? -6.061 2.010 19.314 1.00 69.19 88 ARG A C 1
ATOM 666 O O . ARG A 1 88 ? -7.053 2.728 19.260 1.00 69.19 88 ARG A O 1
ATOM 673 N N . ALA A 1 89 ? -5.060 2.088 18.440 1.00 62.16 89 ALA A N 1
ATOM 674 C CA . ALA A 1 89 ? -5.147 2.903 17.234 1.00 62.16 89 ALA A CA 1
ATOM 675 C C . ALA A 1 89 ? -6.273 2.397 16.313 1.00 62.16 89 ALA A C 1
ATOM 677 O O . ALA A 1 89 ? -7.054 3.204 15.822 1.00 62.16 89 ALA A O 1
ATOM 678 N N . ARG A 1 90 ? -6.422 1.069 16.167 1.00 58.56 90 ARG A N 1
ATOM 679 C CA . ARG A 1 90 ? -7.520 0.431 15.414 1.00 58.56 90 ARG A CA 1
ATOM 680 C C . ARG A 1 90 ? -8.894 0.648 16.052 1.00 58.56 90 ARG A C 1
ATOM 682 O O . ARG A 1 90 ? -9.864 0.798 15.328 1.00 58.56 90 ARG A O 1
ATOM 689 N N . ARG A 1 91 ? -8.984 0.658 17.387 1.00 60.91 91 ARG A N 1
ATOM 690 C CA . ARG A 1 91 ? -10.230 0.867 18.152 1.00 60.91 91 ARG A CA 1
ATOM 691 C C . ARG A 1 91 ? -10.585 2.337 18.364 1.00 60.91 91 ARG A C 1
ATOM 693 O O . ARG A 1 91 ? -11.467 2.624 19.172 1.00 60.91 91 ARG A O 1
ATOM 700 N N . ARG A 1 92 ? -9.895 3.277 17.708 1.00 53.78 92 ARG A N 1
ATOM 701 C CA . ARG A 1 92 ? -10.272 4.687 17.794 1.00 53.78 92 ARG A CA 1
ATOM 702 C C . ARG A 1 92 ? -11.745 4.798 17.372 1.00 53.78 92 ARG A C 1
ATOM 704 O O . ARG A 1 92 ? -12.058 4.380 16.259 1.00 53.78 92 ARG A O 1
ATOM 711 N N . PRO A 1 93 ? -12.635 5.324 18.234 1.00 51.81 93 PRO A N 1
ATOM 712 C CA . PRO A 1 93 ? -13.996 5.618 17.819 1.00 51.81 93 PRO A CA 1
ATOM 713 C C . PRO A 1 93 ? -13.920 6.499 16.577 1.00 51.81 93 PRO A C 1
ATOM 715 O O . PRO A 1 93 ? -13.111 7.438 16.557 1.00 51.81 93 PRO A O 1
ATOM 718 N N . LEU A 1 94 ? -14.718 6.188 15.551 1.00 50.97 94 LEU A N 1
ATOM 719 C CA . LEU A 1 94 ? -14.918 7.114 14.440 1.00 50.97 94 LEU A CA 1
ATOM 720 C C . LEU A 1 94 ? -15.175 8.500 15.055 1.00 50.97 94 LEU A C 1
ATOM 722 O O . LEU A 1 94 ? -15.900 8.570 16.058 1.00 50.97 94 LEU A O 1
ATOM 726 N N . PRO A 1 95 ? -14.561 9.584 14.542 1.00 49.78 95 PRO A N 1
ATOM 727 C CA . PRO A 1 95 ? -14.946 10.916 14.986 1.00 49.78 95 PRO A CA 1
ATOM 728 C C . PRO A 1 95 ? -16.481 10.995 14.962 1.00 49.78 95 PRO A C 1
ATOM 730 O O . PRO A 1 95 ? -17.078 10.448 14.025 1.00 49.78 95 PRO A O 1
ATOM 733 N N . PRO A 1 96 ? -17.126 11.579 15.994 1.00 47.62 96 PRO A N 1
ATOM 734 C CA . PRO A 1 96 ? -18.570 11.770 15.960 1.00 47.62 96 PRO A CA 1
ATOM 735 C C . PRO A 1 96 ? -18.902 12.394 14.609 1.00 47.62 96 PRO A C 1
ATOM 737 O O . PRO A 1 96 ? -18.199 13.321 14.194 1.00 47.62 96 PRO A O 1
ATOM 740 N N . ARG A 1 97 ? -19.870 11.804 13.888 1.00 47.19 97 ARG A N 1
ATOM 741 C CA . ARG A 1 97 ? -20.297 12.296 12.574 1.00 47.19 97 ARG A CA 1
ATOM 742 C C . ARG A 1 97 ? -20.469 13.803 12.715 1.00 47.19 97 ARG A C 1
ATOM 744 O O . ARG A 1 97 ? -21.299 14.241 13.502 1.00 47.19 97 ARG A O 1
ATOM 751 N N . ALA A 1 98 ? -19.621 14.574 12.040 1.00 48.44 98 ALA A N 1
ATOM 752 C CA . ALA A 1 98 ? -19.853 16.000 11.947 1.00 48.44 98 ALA A CA 1
ATOM 753 C C . ALA A 1 98 ? -21.207 16.169 11.252 1.00 48.44 98 ALA A C 1
ATOM 755 O O . ALA A 1 98 ? -21.466 15.457 10.279 1.00 48.44 98 ALA A O 1
ATOM 756 N N . ASP A 1 99 ? -22.033 17.102 11.719 1.00 47.03 99 ASP A N 1
ATOM 757 C CA . ASP A 1 99 ? -23.314 17.484 11.102 1.00 47.03 99 ASP A CA 1
ATOM 758 C C . ASP A 1 99 ? -23.124 18.177 9.728 1.00 47.03 99 ASP A C 1
ATOM 760 O O . ASP A 1 99 ? -23.853 19.093 9.358 1.00 47.03 99 ASP A O 1
ATOM 764 N N . GLY A 1 100 ? -22.097 17.788 8.968 1.00 46.44 100 GLY A N 1
ATOM 765 C CA . GLY A 1 100 ? -21.921 18.169 7.574 1.00 46.44 100 GLY A CA 1
ATOM 766 C C . GLY A 1 100 ? -22.840 17.344 6.671 1.00 46.44 100 GLY A C 1
ATOM 767 O O . GLY A 1 100 ? -23.345 16.301 7.103 1.00 46.44 100 GLY A O 1
ATOM 768 N N . PRO A 1 101 ? -23.058 17.776 5.413 1.00 44.88 101 PRO A N 1
ATOM 769 C CA . PRO A 1 101 ? -23.835 17.008 4.455 1.00 44.88 101 PRO A CA 1
ATOM 770 C C . PRO A 1 101 ? -23.215 15.620 4.368 1.00 44.88 101 PRO A C 1
ATOM 772 O O . PRO A 1 101 ? -22.093 15.427 3.900 1.00 44.88 101 PRO A O 1
ATOM 775 N N . THR A 1 102 ? -23.937 14.644 4.900 1.00 51.44 102 THR A N 1
ATOM 776 C CA . THR A 1 102 ? -23.625 13.246 4.674 1.00 51.44 102 THR A CA 1
ATOM 777 C C . THR A 1 102 ? -23.621 13.083 3.152 1.00 51.44 102 THR A C 1
ATOM 779 O O . THR A 1 102 ? -24.567 13.570 2.521 1.00 51.44 102 THR A O 1
ATOM 782 N N . PRO A 1 103 ? -22.634 12.433 2.512 1.00 54.91 103 PRO A N 1
ATOM 783 C CA . PRO A 1 103 ? -22.833 11.926 1.162 1.00 54.91 103 PRO A CA 1
ATOM 784 C C . PRO A 1 103 ? -23.840 10.770 1.278 1.00 54.91 103 PRO A C 1
ATOM 786 O O . PRO A 1 103 ? -23.496 9.599 1.205 1.00 54.91 103 PRO A O 1
ATOM 789 N N . SER A 1 104 ? -25.086 11.109 1.607 1.00 61.50 104 SER A N 1
ATOM 790 C CA . SER A 1 104 ? -26.202 10.182 1.766 1.00 61.50 104 SER A CA 1
ATOM 791 C C . SER A 1 104 ? -26.763 9.777 0.420 1.00 61.50 104 SER A C 1
ATOM 793 O O . SER A 1 104 ? -27.572 8.859 0.380 1.00 61.50 104 SER A O 1
ATOM 795 N N . ASP A 1 105 ? -26.381 10.475 -0.653 1.00 76.00 105 ASP A N 1
ATOM 796 C CA . ASP A 1 105 ? -26.825 10.151 -1.993 1.00 76.00 105 ASP A CA 1
ATOM 797 C C . ASP A 1 105 ? -26.013 8.958 -2.528 1.00 76.00 105 ASP A C 1
ATOM 799 O O . ASP A 1 105 ? -24.811 9.098 -2.802 1.00 76.00 105 ASP A O 1
ATOM 803 N N . PRO A 1 106 ? -26.640 7.775 -2.680 1.00 79.69 106 PRO A N 1
ATOM 804 C CA . PRO A 1 106 ? -25.984 6.603 -3.249 1.00 79.69 106 PRO A CA 1
ATOM 805 C C . PRO A 1 106 ? -25.450 6.865 -4.662 1.00 79.69 106 PRO A C 1
ATOM 807 O O . PRO A 1 106 ? -24.523 6.179 -5.102 1.00 79.69 106 PRO A O 1
ATOM 810 N N . ASP A 1 107 ? -26.014 7.848 -5.367 1.00 81.94 107 ASP A N 1
ATOM 811 C CA . ASP A 1 107 ? -25.622 8.201 -6.722 1.00 81.94 107 ASP A CA 1
ATOM 812 C C . ASP A 1 107 ? -24.263 8.896 -6.742 1.00 81.94 107 ASP A C 1
ATOM 814 O O . ASP A 1 107 ? -23.395 8.509 -7.527 1.00 81.94 107 ASP A O 1
ATOM 818 N N . VAL A 1 108 ? -24.034 9.820 -5.807 1.00 85.00 108 VAL A N 1
ATOM 819 C CA . VAL A 1 108 ? -22.744 10.505 -5.635 1.00 85.00 108 VAL A CA 1
ATOM 820 C C . VAL A 1 108 ? -21.656 9.513 -5.224 1.00 85.00 108 VAL A C 1
ATOM 822 O O . VAL A 1 108 ? -20.561 9.524 -5.783 1.00 85.00 108 VAL A O 1
ATOM 825 N N . VAL A 1 109 ? -21.946 8.607 -4.282 1.00 85.88 109 VAL A N 1
ATOM 826 C CA . VAL A 1 109 ? -20.975 7.584 -3.842 1.00 85.88 109 VAL A CA 1
ATOM 827 C C . VAL A 1 109 ? -20.590 6.656 -4.994 1.00 85.88 109 VAL A C 1
ATOM 829 O O . VAL A 1 109 ? -19.422 6.282 -5.128 1.00 85.88 109 VAL A O 1
ATOM 832 N N . ARG A 1 110 ? -21.552 6.292 -5.848 1.00 86.38 110 ARG A N 1
ATOM 833 C CA . ARG A 1 110 ? -21.290 5.484 -7.041 1.00 86.38 110 ARG A CA 1
ATOM 834 C C . ARG A 1 110 ? -20.437 6.236 -8.057 1.00 86.38 110 ARG A C 1
ATOM 836 O O . ARG A 1 110 ? -19.479 5.646 -8.545 1.00 86.38 110 ARG A O 1
ATOM 843 N N . GLU A 1 111 ? -20.755 7.493 -8.354 1.00 89.00 111 GLU A N 1
ATOM 844 C CA . GLU A 1 111 ? -19.987 8.305 -9.304 1.00 89.00 111 GLU A CA 1
ATOM 845 C C . GLU A 1 111 ? -18.533 8.469 -8.843 1.00 89.00 111 GLU A C 1
ATOM 847 O O . GLU A 1 111 ? -17.599 8.181 -9.591 1.00 89.00 111 GLU A O 1
ATOM 852 N N . VAL A 1 112 ? -18.329 8.828 -7.571 1.00 90.31 112 VAL A N 1
ATOM 853 C CA . VAL A 1 112 ? -16.996 8.891 -6.956 1.00 90.31 112 VAL A CA 1
ATOM 854 C C . VAL A 1 112 ? -16.299 7.532 -7.053 1.00 90.31 112 VAL A C 1
ATOM 856 O O . VAL A 1 112 ? -15.132 7.454 -7.432 1.00 90.31 112 VAL A O 1
ATOM 859 N N . GLY A 1 113 ? -17.013 6.441 -6.768 1.00 93.31 113 GLY A N 1
ATOM 860 C CA . GLY A 1 113 ? -16.487 5.086 -6.909 1.00 93.31 113 GLY A CA 1
ATOM 861 C C . GLY A 1 113 ? -16.002 4.767 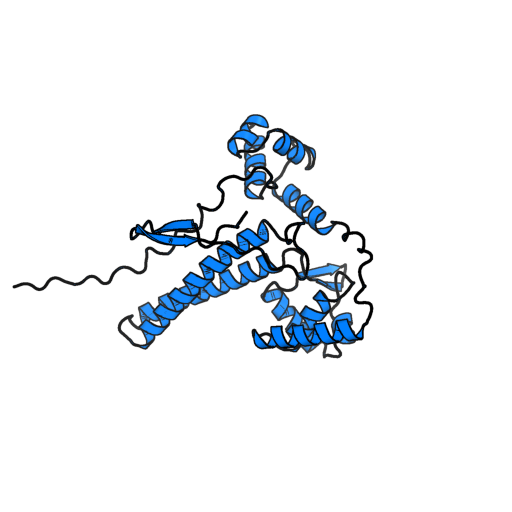-8.325 1.00 93.31 113 GLY A C 1
ATOM 862 O O . GLY A 1 113 ? -14.922 4.197 -8.481 1.00 93.31 113 GLY A O 1
ATOM 863 N N . GLU A 1 114 ? -16.756 5.148 -9.354 1.00 94.00 114 GLU A N 1
ATOM 864 C CA . GLU A 1 114 ? -16.382 4.958 -10.760 1.00 94.00 114 GLU A CA 1
ATOM 865 C C . GLU A 1 114 ? -15.140 5.775 -11.133 1.00 94.00 114 GLU A C 1
ATOM 867 O O . GLU A 1 114 ? -14.190 5.214 -11.682 1.00 94.00 114 GLU A O 1
ATOM 872 N N . GLN A 1 115 ? -15.073 7.045 -10.722 1.00 94.56 115 GLN A N 1
ATOM 873 C CA . GLN A 1 115 ? -13.894 7.892 -10.936 1.00 94.56 115 GLN A CA 1
ATOM 874 C C . GLN A 1 115 ? -12.637 7.314 -10.264 1.00 94.56 115 GLN A C 1
ATOM 876 O O . GLN A 1 115 ? -11.560 7.279 -10.866 1.00 94.56 115 GLN A O 1
ATOM 881 N N . LEU A 1 116 ? -12.760 6.800 -9.032 1.00 94.88 116 LEU A N 1
ATOM 882 C CA . LEU A 1 116 ? -11.650 6.128 -8.348 1.00 94.88 116 LEU A CA 1
ATOM 883 C C . LEU A 1 116 ? -11.218 4.854 -9.080 1.00 94.88 116 LEU A C 1
ATOM 885 O O . LEU A 1 116 ? -10.019 4.590 -9.183 1.00 94.88 116 LEU A O 1
ATOM 889 N N . ILE A 1 117 ? -12.168 4.054 -9.573 1.00 96.50 117 ILE A N 1
ATOM 890 C CA . ILE A 1 117 ? -11.863 2.839 -10.338 1.00 96.50 117 ILE A CA 1
ATOM 891 C C . ILE A 1 117 ? -11.054 3.196 -11.584 1.00 96.50 117 ILE A C 1
ATOM 893 O O . ILE A 1 117 ? -10.031 2.557 -11.831 1.00 96.50 117 ILE A O 1
ATOM 897 N N . ASP A 1 118 ? -11.482 4.202 -12.343 1.00 96.50 118 ASP A N 1
ATOM 898 C CA . ASP A 1 118 ? -10.813 4.596 -13.582 1.00 96.50 118 ASP A CA 1
ATOM 899 C C . ASP A 1 118 ? -9.406 5.143 -13.327 1.00 96.50 118 ASP A C 1
ATOM 901 O O . ASP A 1 118 ? -8.463 4.745 -14.016 1.00 96.50 118 ASP A O 1
ATOM 905 N N . MET A 1 119 ? -9.225 5.950 -12.278 1.00 96.38 119 MET A N 1
ATOM 906 C CA . MET A 1 119 ? -7.901 6.403 -11.845 1.00 96.38 119 MET A CA 1
ATOM 907 C C . MET A 1 119 ? -6.988 5.222 -11.484 1.00 96.38 119 MET A C 1
ATOM 909 O O . MET A 1 119 ? -5.864 5.127 -11.973 1.00 96.38 119 MET A O 1
ATOM 913 N N . ILE A 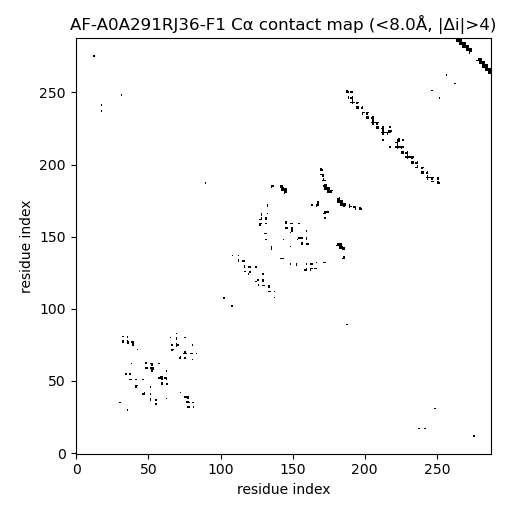1 120 ? -7.474 4.272 -10.682 1.00 93.81 120 ILE A N 1
ATOM 914 C CA . ILE A 1 120 ? -6.681 3.110 -10.256 1.00 93.81 120 ILE A CA 1
ATOM 915 C C . ILE A 1 120 ? -6.324 2.206 -11.447 1.00 93.81 1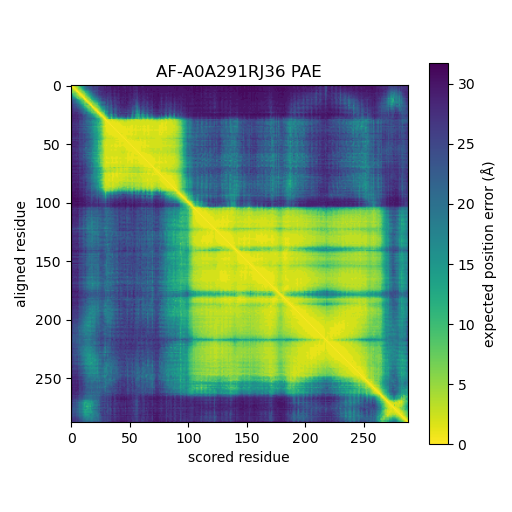20 ILE A C 1
ATOM 917 O O . ILE A 1 120 ? -5.231 1.634 -11.497 1.00 93.81 120 ILE A O 1
ATOM 921 N N . VAL A 1 121 ? -7.227 2.079 -12.422 1.00 96.31 121 VAL A N 1
ATOM 922 C CA . VAL A 1 121 ? -6.956 1.366 -13.676 1.00 96.31 121 VAL A CA 1
ATOM 923 C C . VAL A 1 121 ? -5.883 2.081 -14.493 1.00 96.31 121 VAL A C 1
ATOM 925 O O . VAL A 1 121 ? -4.993 1.412 -15.015 1.00 96.31 121 VAL A O 1
ATOM 928 N N . ALA A 1 122 ? -5.914 3.414 -14.563 1.00 93.38 122 ALA A N 1
ATOM 929 C CA . ALA A 1 122 ? -4.901 4.201 -15.267 1.00 93.38 122 ALA A CA 1
ATOM 930 C C . ALA A 1 122 ? -3.496 4.036 -14.660 1.00 93.38 122 ALA A C 1
ATOM 932 O O . ALA A 1 122 ? -2.509 4.038 -15.391 1.00 93.38 122 ALA A O 1
ATOM 933 N N . VAL A 1 123 ? -3.403 3.811 -13.345 1.00 87.44 123 VAL A N 1
ATOM 934 C CA . VAL A 1 123 ? -2.138 3.528 -12.635 1.00 87.44 123 VAL A CA 1
ATOM 935 C C . VAL A 1 123 ? -1.685 2.060 -12.798 1.00 87.44 123 VAL A C 1
ATOM 937 O O . VAL A 1 123 ? -0.594 1.687 -12.374 1.00 87.44 123 VAL A O 1
ATOM 940 N N . GLY A 1 124 ? -2.472 1.215 -13.475 1.00 88.19 124 GLY A N 1
ATOM 941 C CA . GLY A 1 124 ? -2.036 -0.104 -13.953 1.00 88.19 124 GLY A CA 1
ATOM 942 C C . GLY A 1 124 ? -2.672 -1.310 -13.260 1.00 88.19 124 GLY A C 1
ATOM 943 O O . GLY A 1 124 ? -2.276 -2.449 -13.521 1.00 88.19 124 GLY A O 1
ATOM 944 N N . LEU A 1 125 ? -3.673 -1.116 -12.395 1.00 93.19 125 LEU A N 1
ATOM 945 C CA . LEU A 1 125 ? -4.420 -2.239 -11.823 1.00 93.19 125 LEU A CA 1
ATOM 946 C C . LEU A 1 125 ? -5.468 -2.766 -12.808 1.00 93.19 125 LEU A C 1
ATOM 948 O O . LEU A 1 125 ? -6.099 -2.028 -13.561 1.00 93.19 125 LEU A O 1
ATOM 952 N N . SER A 1 126 ? -5.744 -4.073 -12.748 1.00 95.19 126 SER A N 1
ATOM 953 C CA . SER A 1 126 ? -6.891 -4.621 -13.479 1.00 95.19 126 SER A CA 1
ATOM 954 C C . SER A 1 126 ? -8.203 -4.016 -12.963 1.00 95.19 126 SER A C 1
ATOM 956 O O . SER A 1 126 ? -8.387 -3.864 -11.752 1.00 95.19 126 SER A O 1
ATOM 958 N N . ARG A 1 127 ? -9.170 -3.777 -13.858 1.00 95.56 127 ARG A N 1
ATOM 959 C CA . ARG A 1 127 ? -10.481 -3.209 -13.493 1.00 95.56 127 ARG A CA 1
ATOM 960 C C . ARG A 1 127 ? -11.193 -3.984 -12.379 1.00 95.56 127 ARG A C 1
ATOM 962 O O . ARG A 1 127 ? -11.821 -3.380 -11.522 1.00 95.56 127 ARG A O 1
ATOM 969 N N . THR A 1 128 ? -11.081 -5.314 -12.339 1.00 96.69 128 THR A N 1
ATOM 970 C CA . THR A 1 128 ? -11.703 -6.103 -11.254 1.00 96.69 128 THR A CA 1
ATOM 971 C C . THR A 1 128 ? -10.999 -5.889 -9.911 1.00 96.69 128 THR A C 1
ATOM 973 O O . THR A 1 128 ? -11.678 -5.766 -8.896 1.00 96.69 128 THR A O 1
ATOM 976 N N . ALA A 1 129 ? -9.664 -5.802 -9.885 1.00 96.56 129 ALA A N 1
ATOM 977 C CA . ALA A 1 129 ? -8.924 -5.492 -8.659 1.00 96.56 129 ALA A CA 1
ATOM 978 C C . ALA A 1 129 ? -9.247 -4.081 -8.148 1.00 96.56 129 ALA A C 1
ATOM 980 O O . ALA A 1 129 ? -9.520 -3.922 -6.961 1.00 96.56 129 ALA A O 1
ATOM 981 N N . ALA A 1 130 ? -9.320 -3.096 -9.050 1.00 96.62 130 ALA A N 1
ATOM 982 C CA . ALA A 1 130 ? -9.747 -1.736 -8.729 1.00 96.62 130 ALA A CA 1
ATOM 983 C C . ALA A 1 130 ? -11.154 -1.714 -8.108 1.00 96.62 130 ALA A C 1
ATOM 985 O O . ALA A 1 130 ? -11.347 -1.157 -7.032 1.00 96.62 130 ALA A O 1
ATOM 986 N N . ARG A 1 131 ? -12.120 -2.411 -8.725 1.00 96.19 131 ARG A N 1
ATOM 987 C CA . ARG A 1 131 ? -13.494 -2.530 -8.206 1.00 96.19 131 ARG A CA 1
ATOM 988 C C . ARG A 1 131 ? -13.555 -3.153 -6.813 1.00 96.19 131 ARG A C 1
ATOM 990 O O . ARG A 1 131 ? -14.292 -2.658 -5.969 1.00 96.19 131 ARG A O 1
ATOM 997 N N . VAL A 1 132 ? -12.790 -4.218 -6.560 1.00 96.56 132 VAL A N 1
ATOM 998 C CA . VAL A 1 132 ? -12.716 -4.838 -5.224 1.00 96.56 132 VAL A CA 1
ATOM 999 C C . VAL A 1 132 ? -12.127 -3.864 -4.207 1.00 96.56 132 VAL A C 1
ATOM 1001 O O . VAL A 1 132 ? -12.685 -3.717 -3.124 1.00 96.56 132 VAL A O 1
ATOM 1004 N N . PHE A 1 133 ? -11.034 -3.185 -4.554 1.00 95.44 133 PHE A N 1
ATOM 1005 C CA . PHE A 1 133 ? -10.376 -2.237 -3.663 1.00 95.44 133 PHE A CA 1
ATOM 1006 C C . PHE A 1 133 ? -11.283 -1.051 -3.311 1.00 95.44 133 PHE A C 1
ATOM 1008 O O . PHE A 1 133 ? -11.529 -0.800 -2.136 1.00 95.44 133 PHE A O 1
ATOM 1015 N N . VAL A 1 134 ? -11.867 -0.392 -4.315 1.00 95.06 134 VAL A N 1
ATOM 1016 C CA . VAL A 1 134 ? -12.778 0.748 -4.120 1.00 95.06 134 VAL A CA 1
ATOM 1017 C C . VAL A 1 134 ? -14.027 0.343 -3.340 1.00 95.06 134 VAL A C 1
ATOM 1019 O O . VAL A 1 134 ? -14.457 1.076 -2.455 1.00 95.06 134 VAL A O 1
ATOM 1022 N N . HIS A 1 135 ? -14.575 -0.850 -3.588 1.00 93.94 135 HIS A N 1
ATOM 1023 C CA . HIS A 1 135 ? -15.706 -1.351 -2.808 1.00 93.94 135 HIS A CA 1
ATOM 1024 C C . HIS A 1 135 ? -15.366 -1.534 -1.325 1.00 93.94 135 HIS A C 1
ATOM 1026 O O . HIS A 1 135 ? -16.211 -1.272 -0.476 1.00 93.94 135 HIS A O 1
ATOM 1032 N N . LEU A 1 136 ? -14.143 -1.960 -0.996 1.00 93.06 136 LEU A N 1
ATOM 1033 C CA . LEU A 1 136 ? -13.684 -2.027 0.392 1.00 93.06 136 LEU A CA 1
ATOM 1034 C C . LEU A 1 136 ? -13.433 -0.630 0.985 1.00 93.06 136 LEU A C 1
ATOM 1036 O O . LEU A 1 136 ? -13.698 -0.446 2.166 1.00 93.06 136 LEU A O 1
ATOM 1040 N N . CYS A 1 137 ? -12.962 0.344 0.195 1.00 90.12 137 CYS A N 1
ATOM 1041 C CA . CYS A 1 137 ? -12.750 1.727 0.647 1.00 90.12 137 CYS A CA 1
ATOM 1042 C C . CYS A 1 137 ? -14.056 2.454 0.994 1.00 90.12 137 CYS A C 1
ATOM 1044 O O . CYS A 1 137 ? -14.086 3.226 1.946 1.00 90.12 137 CYS A O 1
ATOM 1046 N N . LEU A 1 138 ? -15.105 2.244 0.195 1.00 89.38 138 LEU A N 1
ATOM 1047 C CA . LEU A 1 138 ? -16.386 2.954 0.312 1.00 89.38 138 LEU A CA 1
ATOM 1048 C C . LEU A 1 138 ? -17.424 2.202 1.160 1.00 89.38 138 LEU A C 1
ATOM 1050 O O . LEU A 1 138 ? -18.548 2.664 1.317 1.00 89.38 138 LEU A O 1
ATOM 1054 N N . SER A 1 139 ? -17.081 1.017 1.663 1.00 84.94 139 SER A N 1
ATOM 1055 C CA . SER A 1 139 ? -17.976 0.200 2.478 1.00 84.94 139 SER A CA 1
ATOM 1056 C C . SER A 1 139 ? -18.013 0.705 3.920 1.00 84.94 139 SER A C 1
ATOM 1058 O O . SER A 1 139 ? -16.970 0.788 4.559 1.00 84.94 139 SER A O 1
ATOM 1060 N N . ASP A 1 140 ? -19.216 0.912 4.464 1.00 78.69 140 ASP A N 1
ATOM 1061 C CA . ASP A 1 140 ? -19.413 1.172 5.901 1.00 78.69 140 ASP A CA 1
ATOM 1062 C C . ASP A 1 140 ? -19.001 -0.024 6.782 1.00 78.69 140 ASP A C 1
ATOM 1064 O O . ASP A 1 140 ? -18.667 0.140 7.954 1.00 78.69 140 ASP A O 1
ATOM 1068 N N . ASP A 1 141 ? -19.015 -1.242 6.224 1.00 81.12 141 ASP A N 1
ATOM 1069 C CA . ASP A 1 141 ? -18.519 -2.436 6.911 1.00 81.12 141 ASP A CA 1
ATOM 1070 C C . ASP A 1 141 ? -16.987 -2.508 6.848 1.00 81.12 141 ASP A C 1
ATOM 1072 O O . ASP A 1 141 ? -16.409 -2.518 5.759 1.00 81.12 141 ASP A O 1
ATOM 1076 N N . ASP A 1 142 ? -16.355 -2.733 8.003 1.00 80.12 142 ASP A N 1
ATOM 1077 C CA . ASP A 1 142 ? -14.901 -2.889 8.172 1.00 80.12 142 ASP A CA 1
ATOM 1078 C C . ASP A 1 142 ? -14.277 -4.065 7.394 1.00 80.12 142 ASP A C 1
ATOM 1080 O O . ASP A 1 142 ? -13.051 -4.153 7.275 1.00 80.12 142 ASP A O 1
ATOM 1084 N N . SER A 1 143 ? -15.079 -5.032 6.930 1.00 89.94 143 SER A N 1
ATOM 1085 C CA . SER A 1 143 ? -14.585 -6.197 6.186 1.00 89.94 143 SER A CA 1
ATOM 1086 C C . SER A 1 143 ? -15.660 -6.875 5.333 1.00 89.94 143 SER A C 1
ATOM 1088 O O . SER A 1 143 ? -16.849 -6.826 5.648 1.00 89.94 143 SER A O 1
ATOM 1090 N N . ARG A 1 144 ? -15.242 -7.590 4.280 1.00 93.31 144 ARG A N 1
ATOM 1091 C CA . ARG A 1 144 ? -16.126 -8.370 3.393 1.00 93.31 144 ARG A CA 1
ATOM 1092 C C . ARG A 1 144 ? -15.612 -9.790 3.175 1.00 93.31 144 ARG A C 1
ATOM 1094 O O . ARG A 1 144 ? -14.411 -10.031 3.126 1.00 93.31 144 ARG A O 1
ATOM 1101 N N . THR A 1 145 ? -16.521 -10.743 3.008 1.00 94.38 145 THR A N 1
ATOM 1102 C CA . THR A 1 145 ? -16.198 -12.112 2.566 1.00 94.38 145 THR A CA 1
ATOM 1103 C C . THR A 1 145 ? -16.143 -12.199 1.039 1.00 94.38 145 THR A C 1
ATOM 1105 O O . THR A 1 145 ? -16.733 -11.372 0.343 1.00 94.38 145 THR A O 1
ATOM 1108 N N . ALA A 1 146 ? -15.508 -13.245 0.498 1.00 93.75 146 ALA A N 1
ATOM 1109 C CA . ALA A 1 146 ? -15.502 -13.495 -0.949 1.00 93.75 146 ALA A CA 1
ATOM 1110 C C . ALA A 1 146 ? -16.924 -13.560 -1.542 1.00 93.75 146 ALA A C 1
ATOM 1112 O O . ALA A 1 146 ? -17.177 -12.987 -2.597 1.00 93.75 146 ALA A O 1
ATOM 1113 N N . ALA A 1 147 ? -17.863 -14.208 -0.843 1.00 93.75 147 ALA A N 1
ATOM 1114 C CA . ALA A 1 147 ? -19.252 -14.329 -1.289 1.00 93.75 147 ALA A CA 1
ATOM 1115 C C . ALA A 1 147 ? -19.965 -12.968 -1.365 1.00 93.75 147 ALA A C 1
ATOM 1117 O O . ALA A 1 147 ? -20.670 -12.697 -2.334 1.00 93.75 147 ALA A O 1
ATOM 1118 N N . GLN A 1 148 ? -19.734 -12.090 -0.384 1.00 94.44 148 GLN A N 1
ATOM 1119 C CA . GLN A 1 148 ? -20.288 -10.732 -0.396 1.00 94.44 148 GLN A CA 1
ATOM 1120 C C . GLN A 1 148 ? -19.714 -9.899 -1.545 1.00 94.44 148 GLN A C 1
ATOM 1122 O O . GLN A 1 148 ? -20.470 -9.201 -2.209 1.00 94.44 148 GLN A O 1
ATOM 1127 N N . LEU A 1 149 ? -18.411 -10.019 -1.826 1.00 95.19 149 LEU A N 1
ATOM 1128 C CA . LEU A 1 149 ? -17.771 -9.340 -2.958 1.00 95.19 149 LEU A CA 1
ATOM 1129 C C . LEU A 1 149 ? -18.308 -9.832 -4.308 1.00 95.19 149 LEU A C 1
ATOM 1131 O O . LEU A 1 149 ? -18.563 -9.028 -5.198 1.00 95.19 149 LEU A O 1
ATOM 1135 N N . VAL A 1 150 ? -18.514 -11.144 -4.463 1.00 96.81 150 VAL A N 1
ATOM 1136 C CA . VAL A 1 150 ? -19.145 -11.731 -5.660 1.00 96.81 150 VAL A CA 1
ATOM 1137 C C . VAL A 1 150 ? -20.540 -11.146 -5.873 1.00 96.81 150 VAL A C 1
ATOM 1139 O O . VAL A 1 150 ? -20.870 -10.722 -6.982 1.00 96.81 150 VAL A O 1
ATOM 1142 N N . GLN A 1 151 ? -21.340 -11.089 -4.807 1.00 94.38 151 GLN A N 1
ATOM 1143 C CA . GLN A 1 151 ? -22.708 -10.588 -4.859 1.00 94.38 151 GLN A CA 1
ATOM 1144 C C . GLN A 1 151 ? -22.764 -9.085 -5.162 1.00 94.38 151 GLN A C 1
ATOM 1146 O O . GLN A 1 151 ? -23.527 -8.673 -6.035 1.00 94.38 151 GLN A O 1
ATOM 1151 N N . SER A 1 152 ? -21.955 -8.270 -4.477 1.00 91.50 152 SER A N 1
ATOM 1152 C CA . SER A 1 152 ? -21.986 -6.811 -4.622 1.00 91.50 152 SER A CA 1
ATOM 1153 C C . SER A 1 152 ? -21.424 -6.348 -5.964 1.00 91.50 152 SER A C 1
ATOM 1155 O O . SER A 1 152 ? -22.000 -5.480 -6.615 1.00 91.50 152 SER A O 1
ATOM 1157 N N . LEU A 1 153 ? -20.330 -6.960 -6.422 1.00 93.25 153 LEU A N 1
ATOM 1158 C CA . LEU A 1 153 ? -19.653 -6.568 -7.658 1.00 93.25 153 LEU A CA 1
ATOM 1159 C C . LEU A 1 153 ? -20.205 -7.274 -8.901 1.00 93.25 153 LEU A C 1
ATOM 1161 O O . LEU A 1 153 ? -19.845 -6.888 -10.017 1.00 93.25 153 LEU A O 1
ATOM 1165 N N . ARG A 1 154 ? -21.064 -8.289 -8.734 1.00 93.88 154 ARG A N 1
ATOM 1166 C CA . ARG A 1 154 ? -21.633 -9.103 -9.823 1.00 93.88 154 ARG A CA 1
ATOM 1167 C C . ARG A 1 154 ? -20.552 -9.663 -10.756 1.00 93.88 154 ARG A C 1
ATOM 1169 O O . ARG A 1 154 ? -20.636 -9.551 -11.976 1.00 93.88 154 ARG A O 1
ATOM 1176 N N . VAL A 1 155 ? -19.501 -10.235 -10.171 1.00 94.81 155 VAL A N 1
ATOM 1177 C CA . VAL A 1 155 ? -18.387 -10.881 -10.891 1.00 94.81 155 VAL A CA 1
ATOM 1178 C C . VAL A 1 155 ? -18.230 -12.327 -10.437 1.00 94.81 155 VAL A C 1
ATOM 1180 O O . VAL A 1 155 ? -18.705 -12.704 -9.371 1.00 94.81 155 VAL A O 1
ATOM 1183 N N . SER A 1 156 ? -17.544 -13.149 -11.232 1.00 95.88 156 SER A N 1
ATOM 1184 C CA . SER A 1 156 ? -17.359 -14.562 -10.890 1.00 95.88 156 SER A CA 1
ATOM 1185 C C . SER A 1 156 ? -16.527 -14.754 -9.605 1.00 95.88 156 SER A C 1
ATOM 1187 O O . SER A 1 156 ? -15.623 -13.951 -9.338 1.00 95.88 156 SER A O 1
ATOM 1189 N N . PRO A 1 157 ? -16.738 -15.850 -8.847 1.00 96.25 157 PRO A N 1
ATOM 1190 C CA . PRO A 1 157 ? -15.889 -16.199 -7.706 1.00 96.25 157 PRO A CA 1
ATOM 1191 C C . PRO A 1 157 ? -14.402 -16.269 -8.063 1.00 96.25 157 PRO A C 1
ATOM 1193 O O . PRO A 1 157 ? -13.570 -15.745 -7.329 1.00 96.25 157 PRO A O 1
ATOM 1196 N N . ALA A 1 158 ? -14.064 -16.828 -9.230 1.00 96.00 158 ALA A N 1
ATOM 1197 C CA . ALA A 1 158 ? -12.683 -16.914 -9.702 1.00 96.00 158 ALA A CA 1
ATOM 1198 C C . ALA A 1 158 ? -12.054 -15.526 -9.928 1.00 96.00 158 ALA A C 1
ATOM 1200 O O . ALA A 1 158 ? -10.900 -15.297 -9.557 1.00 96.00 158 ALA A O 1
ATOM 1201 N N . SER A 1 159 ? -12.817 -14.582 -10.488 1.00 96.38 159 SER A N 1
ATOM 1202 C CA . SER A 1 159 ? -12.383 -13.193 -10.676 1.00 96.38 159 SER A CA 1
ATOM 1203 C C . SER A 1 159 ? -12.108 -12.504 -9.338 1.00 96.38 159 SER A C 1
ATOM 1205 O O . SER A 1 159 ? -11.071 -11.855 -9.196 1.00 96.38 159 SER A O 1
ATOM 1207 N N . VAL A 1 160 ? -12.987 -12.690 -8.344 1.00 96.31 160 VAL A N 1
ATOM 1208 C CA . VAL A 1 160 ? -12.785 -12.163 -6.982 1.00 96.31 160 VAL A CA 1
ATOM 1209 C C . VAL A 1 160 ? -11.554 -12.784 -6.337 1.00 96.31 160 VAL A C 1
ATOM 1211 O O . VAL A 1 160 ? -10.722 -12.053 -5.811 1.00 96.31 160 VAL A O 1
ATOM 1214 N N . SER A 1 161 ? -11.379 -14.105 -6.418 1.00 95.62 161 SER A N 1
ATOM 1215 C CA . SER A 1 161 ? -10.203 -14.777 -5.855 1.00 95.62 161 SER A CA 1
ATOM 1216 C C . SER A 1 161 ? -8.896 -14.271 -6.466 1.00 95.62 161 SER A C 1
ATOM 1218 O O . SER A 1 161 ? -7.934 -14.038 -5.737 1.00 95.62 161 SER A O 1
ATOM 1220 N N . LYS A 1 162 ? -8.851 -14.058 -7.789 1.00 97.00 162 LYS A N 1
ATOM 1221 C CA . LYS A 1 162 ? -7.669 -13.505 -8.466 1.00 97.00 162 LYS A CA 1
ATOM 1222 C C . LYS A 1 162 ? -7.397 -12.060 -8.042 1.00 97.00 162 LYS A C 1
ATOM 1224 O O . LYS A 1 162 ? -6.250 -11.719 -7.767 1.00 97.00 162 LYS A O 1
ATOM 1229 N N . ALA A 1 163 ? -8.439 -11.232 -7.968 1.00 96.94 163 ALA A N 1
ATOM 1230 C CA . ALA A 1 163 ? -8.328 -9.847 -7.522 1.00 96.94 163 ALA A CA 1
ATOM 1231 C C . ALA A 1 163 ? -7.834 -9.755 -6.072 1.00 96.94 163 ALA A C 1
ATOM 1233 O O . ALA A 1 163 ? -6.876 -9.042 -5.802 1.00 96.94 163 ALA A O 1
ATOM 1234 N N . ILE A 1 164 ? -8.430 -10.522 -5.157 1.00 96.56 164 ILE A N 1
ATOM 1235 C CA . ILE A 1 164 ? -8.024 -10.567 -3.750 1.00 96.56 164 ILE A CA 1
ATOM 1236 C C . ILE A 1 164 ? -6.581 -11.032 -3.600 1.00 96.56 164 ILE A C 1
ATOM 1238 O O . ILE A 1 164 ? -5.830 -10.391 -2.874 1.00 96.56 164 ILE A O 1
ATOM 1242 N N . ARG A 1 165 ? -6.173 -12.093 -4.308 1.00 95.94 165 ARG A N 1
ATOM 1243 C CA . ARG A 1 165 ? -4.784 -12.564 -4.271 1.00 95.94 165 ARG A CA 1
ATOM 1244 C C . ARG A 1 165 ? -3.817 -11.461 -4.691 1.00 95.94 165 ARG A C 1
ATOM 1246 O O . ARG A 1 165 ? -2.870 -11.184 -3.968 1.00 95.94 165 ARG A O 1
ATOM 1253 N N . PHE A 1 166 ? -4.094 -10.795 -5.812 1.00 95.06 166 PHE A N 1
ATOM 1254 C CA . PHE A 1 166 ? -3.276 -9.680 -6.280 1.00 95.06 166 PHE A CA 1
ATOM 1255 C C . PHE A 1 166 ? -3.220 -8.540 -5.250 1.00 95.06 166 PHE A C 1
ATOM 1257 O O . PHE A 1 166 ? -2.145 -8.020 -4.963 1.00 95.06 166 PHE A O 1
ATOM 1264 N N . LEU A 1 167 ? -4.357 -8.153 -4.668 1.00 95.31 167 LEU A N 1
ATOM 1265 C CA . LEU A 1 167 ? -4.413 -7.084 -3.668 1.00 95.31 167 LEU A CA 1
ATOM 1266 C C . LEU A 1 167 ? -3.687 -7.467 -2.366 1.00 95.31 167 LEU A C 1
ATOM 1268 O O . LEU A 1 167 ? -3.038 -6.616 -1.765 1.00 95.31 167 LEU A O 1
ATOM 1272 N N . GLU A 1 168 ? -3.756 -8.730 -1.939 1.00 94.62 168 GLU A N 1
ATOM 1273 C CA . GLU A 1 168 ? -3.026 -9.266 -0.779 1.00 94.62 168 GLU A CA 1
ATOM 1274 C C . GLU A 1 168 ? -1.509 -9.263 -1.040 1.00 94.62 168 GLU A C 1
ATOM 1276 O O . GLU A 1 168 ? -0.746 -8.740 -0.229 1.00 94.62 168 GLU A O 1
ATOM 1281 N N . GLU A 1 169 ? -1.071 -9.752 -2.206 1.00 93.50 169 GLU A N 1
ATOM 1282 C CA . GLU A 1 169 ? 0.337 -9.766 -2.640 1.00 93.50 169 GLU A CA 1
ATOM 1283 C C . GLU 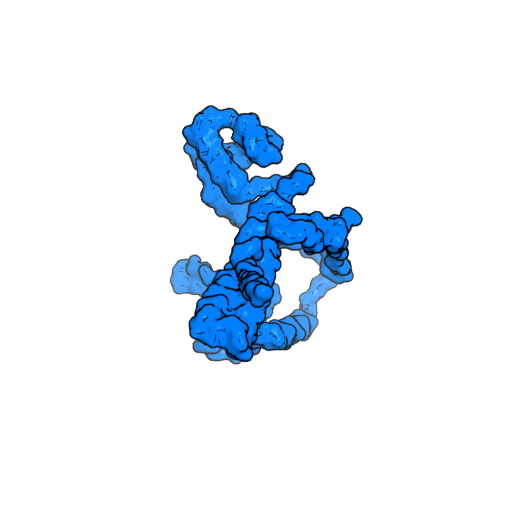A 1 169 ? 0.941 -8.359 -2.770 1.00 93.50 169 GLU A C 1
ATOM 1285 O O . GLU A 1 169 ? 2.144 -8.179 -2.582 1.00 93.50 169 GLU A O 1
ATOM 1290 N N . ASN A 1 170 ? 0.116 -7.352 -3.075 1.00 92.62 170 ASN A N 1
ATOM 1291 C CA . ASN A 1 170 ? 0.518 -5.945 -3.144 1.00 92.62 170 ASN A CA 1
ATOM 1292 C C . ASN A 1 170 ? 0.269 -5.173 -1.837 1.00 92.62 170 ASN A C 1
ATOM 1294 O O . ASN A 1 170 ? 0.515 -3.974 -1.781 1.00 92.62 170 ASN A O 1
ATOM 1298 N N . GLY A 1 171 ? -0.209 -5.832 -0.776 1.00 91.56 171 GLY A N 1
ATOM 1299 C CA . GLY A 1 171 ? -0.417 -5.214 0.537 1.00 91.56 171 GLY A CA 1
ATOM 1300 C C . GLY A 1 171 ? -1.628 -4.298 0.656 1.00 91.56 171 GLY A C 1
ATOM 1301 O O . GLY A 1 171 ? -1.801 -3.663 1.691 1.00 91.56 171 GLY A O 1
ATOM 1302 N N . MET A 1 172 ? -2.478 -4.236 -0.361 1.00 93.81 172 MET A N 1
ATOM 1303 C CA . MET A 1 172 ? 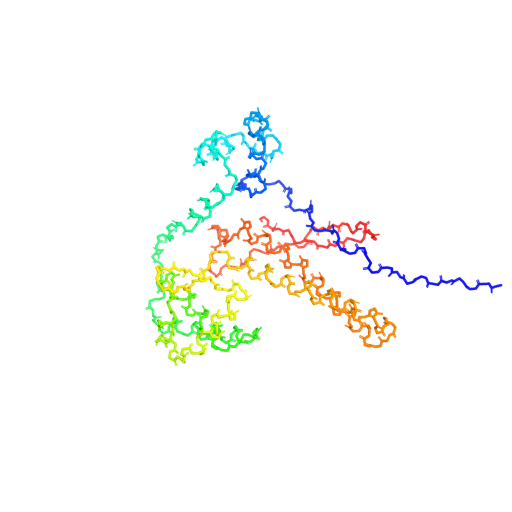-3.656 -3.369 -0.381 1.00 93.81 172 MET A CA 1
ATOM 1304 C C . MET A 1 172 ? -4.794 -3.923 0.483 1.00 93.81 172 MET A C 1
ATOM 1306 O O . MET A 1 172 ? -5.632 -3.173 0.977 1.00 93.81 172 MET A O 1
ATOM 1310 N N . VAL A 1 173 ? -4.829 -5.241 0.691 1.00 94.25 173 VAL A N 1
ATOM 1311 C CA . VAL A 1 173 ? -5.866 -5.923 1.472 1.00 94.25 173 VAL A CA 1
ATOM 1312 C C . VAL A 1 173 ? -5.234 -6.879 2.477 1.00 94.25 173 VAL A C 1
ATOM 1314 O O . VAL A 1 173 ? -4.237 -7.544 2.201 1.00 94.25 173 VAL A O 1
ATOM 1317 N N . ARG A 1 174 ? -5.837 -6.966 3.665 1.00 91.88 174 ARG A N 1
ATOM 1318 C CA . ARG A 1 174 ? -5.544 -7.987 4.673 1.00 91.88 174 ARG A CA 1
ATOM 1319 C C . ARG A 1 174 ? -6.607 -9.069 4.639 1.00 91.88 174 ARG A C 1
ATOM 1321 O O . ARG A 1 174 ? -7.797 -8.761 4.633 1.00 91.88 174 ARG A O 1
ATOM 1328 N N . ARG A 1 175 ? -6.162 -10.320 4.703 1.00 92.88 175 ARG A N 1
ATOM 1329 C CA . ARG A 1 175 ? -7.011 -11.477 4.966 1.00 92.88 175 ARG A CA 1
ATOM 1330 C C . ARG A 1 175 ? -6.983 -11.812 6.455 1.00 92.88 175 ARG A C 1
ATOM 1332 O O . ARG A 1 175 ? -5.921 -12.047 7.026 1.00 92.88 175 ARG A O 1
ATOM 1339 N N . GLU A 1 176 ? -8.157 -11.867 7.064 1.00 89.31 176 GLU A N 1
ATOM 1340 C CA . GLU A 1 176 ? -8.375 -12.284 8.447 1.00 89.31 176 GLU A CA 1
ATOM 1341 C C . GLU A 1 176 ? -9.262 -13.534 8.461 1.00 89.31 176 GLU A C 1
ATOM 1343 O O . GLU A 1 176 ? -10.150 -13.699 7.619 1.00 89.31 176 GLU A O 1
ATOM 1348 N N . ARG A 1 177 ? -9.003 -14.451 9.398 1.00 86.19 177 ARG A N 1
ATOM 1349 C CA . ARG A 1 177 ? -9.849 -15.631 9.603 1.00 86.19 177 ARG A CA 1
ATOM 1350 C C . ARG A 1 177 ? -10.840 -15.349 10.721 1.00 86.19 177 ARG A C 1
ATOM 1352 O O . ARG A 1 177 ? -10.435 -15.073 11.844 1.00 86.19 177 ARG A O 1
ATOM 1359 N N . ASP A 1 178 ? -12.120 -15.470 10.401 1.00 78.88 178 ASP A N 1
ATOM 1360 C CA . ASP A 1 178 ? -13.234 -15.417 11.342 1.00 78.88 178 ASP A CA 1
ATOM 1361 C C . ASP A 1 178 ? -13.881 -16.810 11.392 1.00 78.88 178 ASP A C 1
ATOM 1363 O O . ASP A 1 178 ? -14.690 -17.197 10.537 1.00 78.88 178 ASP A O 1
ATOM 1367 N N . GLY A 1 179 ? -13.403 -17.636 12.328 1.00 82.44 179 GLY A N 1
ATOM 1368 C CA . GLY A 1 179 ? -13.735 -19.058 12.400 1.00 82.44 179 GLY A CA 1
ATOM 1369 C C . GLY A 1 179 ? -13.321 -19.812 11.130 1.00 82.44 179 GLY A C 1
ATOM 1370 O O . GLY A 1 179 ? -12.135 -19.964 10.840 1.00 82.44 179 GLY A O 1
ATOM 1371 N N . ARG A 1 180 ? -14.309 -20.304 10.369 1.00 81.62 180 ARG A N 1
ATOM 1372 C CA . ARG A 1 180 ? -14.099 -21.014 9.089 1.00 81.62 180 ARG A CA 1
ATOM 1373 C C . ARG A 1 180 ? -14.119 -20.099 7.859 1.00 81.62 180 ARG A C 1
ATOM 1375 O O . ARG A 1 180 ? -13.892 -20.588 6.756 1.00 81.62 180 ARG A O 1
ATOM 1382 N N . ARG A 1 181 ? -14.441 -18.809 8.008 1.00 84.62 181 ARG A N 1
ATOM 1383 C CA . ARG A 1 181 ? -14.613 -17.877 6.883 1.00 84.62 181 ARG A CA 1
ATOM 1384 C C . ARG A 1 181 ? -13.433 -16.917 6.786 1.00 84.62 181 ARG A C 1
ATOM 1386 O O . ARG A 1 181 ? -12.931 -16.428 7.793 1.00 84.62 181 ARG A O 1
ATOM 1393 N N . GLU A 1 182 ? -13.014 -16.629 5.559 1.00 92.81 182 GLU A N 1
ATOM 1394 C CA . GLU A 1 182 ? -12.046 -15.568 5.280 1.00 92.81 182 GLU A CA 1
ATOM 1395 C C . GLU A 1 182 ? -12.770 -14.225 5.123 1.00 92.81 182 GLU A C 1
ATOM 1397 O O . GLU A 1 182 ? -13.797 -14.134 4.439 1.00 92.81 182 GLU A O 1
ATOM 1402 N N . ARG A 1 183 ? -12.222 -13.184 5.751 1.00 93.81 183 ARG A N 1
ATOM 1403 C CA . ARG A 1 183 ? -12.662 -11.794 5.626 1.00 93.81 183 ARG A CA 1
ATOM 1404 C C . ARG A 1 183 ? -11.523 -10.930 5.118 1.00 93.81 183 ARG A C 1
ATOM 1406 O O . ARG A 1 183 ? -10.373 -11.106 5.511 1.00 93.81 183 ARG A O 1
ATOM 1413 N N . TYR A 1 184 ? -11.865 -9.986 4.259 1.00 94.38 184 TYR A N 1
ATOM 1414 C CA . TYR A 1 184 ? -10.939 -9.074 3.611 1.00 94.38 184 TYR A CA 1
ATOM 1415 C C . TYR A 1 184 ? -11.223 -7.651 4.064 1.00 94.38 184 TYR A C 1
ATOM 1417 O O . TYR A 1 184 ? -12.381 -7.234 4.086 1.00 94.38 184 TYR A O 1
ATOM 1425 N N . ARG A 1 185 ? -10.173 -6.915 4.423 1.00 92.69 185 ARG A N 1
ATOM 1426 C CA . ARG A 1 185 ? -10.275 -5.530 4.895 1.00 92.69 185 ARG A CA 1
ATOM 1427 C C . ARG A 1 185 ? -9.104 -4.676 4.439 1.00 92.69 185 ARG A C 1
ATOM 1429 O O . ARG A 1 185 ? -8.011 -5.194 4.197 1.00 92.69 185 ARG A O 1
ATOM 1436 N N . ILE A 1 186 ? -9.311 -3.365 4.432 1.00 90.88 186 ILE A N 1
ATOM 1437 C CA . ILE A 1 186 ? -8.238 -2.374 4.336 1.00 90.88 186 ILE A CA 1
ATOM 1438 C C . ILE A 1 186 ? -7.733 -2.079 5.752 1.00 90.88 186 ILE A C 1
ATOM 1440 O O . ILE A 1 186 ? -8.507 -1.845 6.680 1.00 90.88 186 ILE A O 1
ATOM 1444 N N . GLY A 1 187 ? -6.420 -2.191 5.952 1.00 83.25 187 GLY A N 1
ATOM 1445 C CA . GLY A 1 187 ? -5.790 -1.882 7.234 1.00 83.25 187 GLY A CA 1
ATOM 1446 C C . GLY A 1 187 ? -5.492 -0.385 7.375 1.00 83.25 187 GLY A C 1
ATOM 1447 O O . GLY A 1 187 ? -5.258 0.273 6.366 1.00 83.25 187 GLY A O 1
ATOM 1448 N N . PRO A 1 188 ? -5.404 0.151 8.606 1.00 78.00 188 PRO A N 1
ATOM 1449 C CA . PRO A 1 188 ? -4.980 1.538 8.831 1.00 78.00 188 PRO A CA 1
ATOM 1450 C C . PRO A 1 188 ? -3.527 1.796 8.393 1.00 78.00 188 PRO A C 1
ATOM 1452 O O . PRO A 1 188 ? -3.147 2.930 8.156 1.00 78.00 188 PRO A O 1
ATOM 1455 N N . ASP A 1 189 ? -2.719 0.740 8.270 1.00 81.31 189 ASP A N 1
ATOM 1456 C CA . ASP A 1 189 ? -1.329 0.745 7.805 1.00 81.31 189 ASP A CA 1
ATOM 1457 C C . ASP A 1 189 ? -1.198 0.415 6.306 1.00 81.31 189 ASP A C 1
ATOM 1459 O O . ASP A 1 189 ? -0.139 -0.030 5.870 1.00 81.31 189 ASP A O 1
ATOM 1463 N N . ILE A 1 190 ? -2.275 0.538 5.520 1.00 89.69 190 ILE A N 1
ATOM 1464 C CA . ILE A 1 190 ? -2.271 0.144 4.104 1.00 89.69 190 ILE A CA 1
ATOM 1465 C C . ILE A 1 190 ? -1.142 0.821 3.324 1.00 89.69 190 ILE A C 1
ATOM 1467 O O . ILE A 1 190 ? -0.392 0.138 2.634 1.00 89.69 190 ILE A O 1
ATOM 1471 N N . TRP A 1 191 ? -0.986 2.136 3.461 1.00 86.00 191 TRP A N 1
ATOM 1472 C CA . TRP A 1 191 ? -0.051 2.896 2.635 1.00 86.00 191 TRP A CA 1
ATOM 1473 C C . TRP A 1 191 ? 1.404 2.558 2.953 1.00 86.00 191 TRP A C 1
ATOM 1475 O O . TRP A 1 191 ? 2.157 2.245 2.038 1.00 86.00 191 TRP A O 1
ATOM 1485 N N . SER A 1 192 ? 1.779 2.485 4.235 1.00 82.31 192 SER A N 1
ATOM 1486 C CA . SER A 1 192 ? 3.133 2.060 4.621 1.00 82.31 192 SER A CA 1
ATOM 1487 C C . SER A 1 192 ? 3.435 0.638 4.155 1.00 82.31 192 SER A C 1
ATOM 1489 O O . SER A 1 192 ? 4.533 0.345 3.691 1.00 82.31 192 SER A O 1
ATOM 1491 N N . ARG A 1 193 ? 2.452 -0.260 4.218 1.00 88.44 193 ARG A N 1
ATOM 1492 C CA . ARG A 1 193 ? 2.601 -1.641 3.760 1.00 88.44 193 ARG A CA 1
ATOM 1493 C C . ARG A 1 193 ? 2.770 -1.755 2.249 1.00 88.44 193 ARG A C 1
ATOM 1495 O O . ARG A 1 193 ? 3.634 -2.521 1.823 1.00 88.44 193 ARG A O 1
ATOM 1502 N N . VAL A 1 194 ? 1.945 -1.050 1.473 1.00 90.69 194 VAL A N 1
ATOM 1503 C CA . VAL A 1 194 ? 2.057 -0.994 0.009 1.00 90.69 194 VAL A CA 1
ATOM 1504 C C . VAL A 1 194 ? 3.451 -0.490 -0.353 1.00 90.69 194 VAL A C 1
ATOM 1506 O O . VAL A 1 194 ? 4.165 -1.197 -1.056 1.00 90.69 194 VAL A O 1
ATOM 1509 N N . SER A 1 195 ? 3.895 0.626 0.237 1.00 87.62 195 SER A N 1
ATOM 1510 C CA . SER A 1 195 ? 5.239 1.174 0.016 1.00 87.62 195 SER A CA 1
ATOM 1511 C C . SER A 1 195 ? 6.347 0.181 0.378 1.00 87.62 195 SER A C 1
ATOM 1513 O O . SER A 1 195 ? 7.250 -0.044 -0.416 1.00 87.62 195 SER A O 1
ATOM 1515 N N . MET A 1 196 ? 6.261 -0.508 1.523 1.00 87.62 196 MET A N 1
ATOM 1516 C CA . MET A 1 196 ? 7.260 -1.524 1.891 1.00 87.62 196 MET A CA 1
ATOM 1517 C C . MET A 1 196 ? 7.287 -2.724 0.934 1.00 87.62 196 MET A C 1
ATOM 1519 O O . MET A 1 196 ? 8.325 -3.373 0.792 1.00 87.62 196 MET A O 1
ATOM 1523 N N . ILE A 1 197 ? 6.148 -3.102 0.346 1.00 90.62 197 ILE A N 1
ATOM 1524 C CA . ILE A 1 197 ? 6.081 -4.185 -0.643 1.00 90.62 197 ILE A CA 1
ATOM 1525 C C . ILE A 1 197 ? 6.658 -3.728 -1.982 1.00 90.62 197 ILE A C 1
ATOM 1527 O O . ILE A 1 197 ? 7.437 -4.487 -2.559 1.00 90.62 197 ILE A O 1
ATOM 1531 N N . SER A 1 198 ? 6.316 -2.523 -2.443 1.00 89.31 198 SER A N 1
ATOM 1532 C CA . SER A 1 198 ? 6.895 -1.915 -3.647 1.00 89.31 198 SER A CA 1
ATOM 1533 C C . SER A 1 198 ? 8.411 -1.791 -3.525 1.00 89.31 198 SER A C 1
ATOM 1535 O O . SER A 1 198 ? 9.117 -2.368 -4.347 1.00 89.31 198 SER A O 1
ATOM 1537 N N . ALA A 1 199 ? 8.911 -1.275 -2.399 1.00 89.38 199 ALA A N 1
ATOM 1538 C CA . ALA A 1 199 ? 10.341 -1.133 -2.138 1.00 89.38 199 ALA A CA 1
ATOM 1539 C C . ALA A 1 199 ? 11.094 -2.467 -2.283 1.00 89.38 199 ALA A C 1
ATOM 1541 O O . ALA A 1 199 ? 12.173 -2.546 -2.867 1.00 89.38 199 ALA A O 1
ATOM 1542 N N . ARG A 1 200 ? 10.517 -3.580 -1.810 1.00 89.75 200 ARG A N 1
ATOM 1543 C CA . ARG A 1 200 ? 11.140 -4.904 -1.996 1.00 89.75 200 ARG A CA 1
ATOM 1544 C C . ARG A 1 200 ? 11.201 -5.333 -3.463 1.00 89.75 200 ARG A C 1
ATOM 1546 O O . ARG A 1 200 ? 12.168 -5.988 -3.851 1.00 89.75 200 ARG A O 1
ATOM 1553 N N . LYS A 1 201 ? 10.183 -5.005 -4.260 1.00 90.38 201 LYS A N 1
ATOM 1554 C CA . LYS A 1 201 ? 10.148 -5.310 -5.698 1.00 90.38 201 LYS A CA 1
ATOM 1555 C C . LYS A 1 201 ? 11.154 -4.451 -6.454 1.00 90.38 201 LYS A C 1
ATOM 1557 O O . LYS A 1 201 ? 11.917 -4.996 -7.247 1.00 90.38 201 LYS A O 1
ATOM 1562 N N . ASP A 1 202 ? 11.223 -3.168 -6.130 1.00 90.31 202 ASP A N 1
ATOM 1563 C CA . ASP A 1 202 ? 12.166 -2.227 -6.728 1.00 90.31 202 ASP A CA 1
ATOM 1564 C C . ASP A 1 202 ? 13.608 -2.597 -6.396 1.00 90.31 202 ASP A C 1
ATOM 1566 O O . ASP A 1 202 ? 14.459 -2.616 -7.282 1.00 90.31 202 ASP A O 1
ATOM 1570 N N . ARG A 1 203 ? 13.881 -3.031 -5.156 1.00 92.12 203 ARG A N 1
ATOM 1571 C CA . ARG A 1 203 ? 15.192 -3.582 -4.791 1.00 92.12 203 ARG A CA 1
ATOM 1572 C C . ARG A 1 203 ? 15.563 -4.783 -5.658 1.00 92.12 203 ARG A C 1
ATOM 1574 O O . ARG A 1 203 ? 16.669 -4.834 -6.189 1.00 92.12 203 ARG A O 1
ATOM 1581 N N . ALA A 1 204 ? 14.648 -5.741 -5.810 1.00 93.38 204 ALA A N 1
ATOM 1582 C CA . ALA A 1 204 ? 14.895 -6.927 -6.624 1.00 93.38 204 ALA A CA 1
ATOM 1583 C C . ALA A 1 204 ? 15.122 -6.576 -8.107 1.00 93.38 204 ALA A C 1
ATOM 1585 O O . ALA A 1 204 ? 15.983 -7.180 -8.752 1.00 93.38 204 ALA A O 1
ATOM 1586 N N . ALA A 1 205 ? 14.382 -5.594 -8.634 1.00 93.75 205 ALA A N 1
ATOM 1587 C CA . ALA A 1 205 ? 14.541 -5.088 -9.992 1.00 93.75 205 ALA A CA 1
ATOM 1588 C C . ALA A 1 205 ? 15.894 -4.387 -10.186 1.00 93.75 205 ALA A C 1
ATOM 1590 O O . ALA A 1 205 ? 16.606 -4.720 -11.132 1.00 93.75 205 ALA A O 1
ATOM 1591 N N . ALA A 1 206 ? 16.285 -3.498 -9.266 1.00 92.25 206 ALA A N 1
ATOM 1592 C CA . ALA A 1 206 ? 17.585 -2.829 -9.275 1.00 92.25 206 ALA A CA 1
ATOM 1593 C C . ALA A 1 206 ? 18.742 -3.838 -9.239 1.00 92.25 206 ALA A C 1
ATOM 1595 O O . ALA A 1 206 ? 19.635 -3.798 -10.083 1.00 92.25 206 ALA A O 1
ATOM 1596 N N . ASP A 1 207 ? 18.684 -4.800 -8.314 1.00 94.31 207 ASP A N 1
ATOM 1597 C CA . ASP A 1 207 ? 19.706 -5.836 -8.160 1.00 94.31 207 ASP A CA 1
ATOM 1598 C C . ASP A 1 207 ? 19.848 -6.696 -9.427 1.00 94.31 207 ASP A C 1
ATOM 1600 O O . ASP A 1 207 ? 20.956 -7.072 -9.817 1.00 94.31 207 ASP A O 1
ATOM 1604 N N . LEU A 1 208 ? 18.732 -7.036 -10.080 1.00 97.06 208 LEU A N 1
ATOM 1605 C CA . LEU A 1 208 ? 18.755 -7.786 -11.335 1.00 97.06 208 LEU A CA 1
ATOM 1606 C C . LEU A 1 208 ? 19.304 -6.946 -12.492 1.00 97.06 208 LEU A C 1
ATOM 1608 O O . LEU A 1 208 ? 20.125 -7.452 -13.257 1.00 97.06 208 LEU A O 1
ATOM 1612 N N . ALA A 1 209 ? 18.876 -5.690 -12.607 1.00 94.38 209 ALA A N 1
ATOM 1613 C CA . ALA A 1 209 ? 19.311 -4.779 -13.656 1.00 94.38 209 ALA A CA 1
ATOM 1614 C C . ALA A 1 209 ? 20.824 -4.510 -13.575 1.00 94.38 209 ALA A C 1
ATOM 1616 O O . ALA A 1 209 ? 21.510 -4.634 -14.589 1.00 94.38 209 ALA A O 1
ATOM 1617 N N . TRP A 1 210 ? 21.373 -4.297 -12.373 1.00 93.62 210 TRP A N 1
ATOM 1618 C CA . TRP A 1 210 ? 22.820 -4.163 -12.170 1.00 93.62 210 TRP A CA 1
ATOM 1619 C C . TRP A 1 210 ? 23.599 -5.403 -12.600 1.00 93.62 210 TRP A C 1
ATOM 1621 O O . TRP A 1 210 ? 24.583 -5.301 -13.335 1.00 93.62 210 TRP A O 1
ATOM 1631 N N . ARG A 1 211 ? 23.150 -6.595 -12.183 1.00 95.81 211 ARG A N 1
ATOM 1632 C CA . ARG A 1 211 ? 23.797 -7.852 -12.594 1.00 95.81 211 ARG A CA 1
ATOM 1633 C C . ARG A 1 211 ? 23.749 -8.040 -14.107 1.00 95.81 211 ARG A C 1
ATOM 1635 O O . ARG A 1 211 ? 24.738 -8.462 -14.698 1.00 95.81 211 ARG A O 1
ATOM 1642 N N . ALA A 1 212 ? 22.619 -7.726 -14.733 1.00 95.31 212 ALA A N 1
ATOM 1643 C CA . ALA A 1 212 ? 22.463 -7.848 -16.174 1.00 95.31 212 ALA A CA 1
ATOM 1644 C C . ALA A 1 212 ? 23.354 -6.846 -16.933 1.00 95.31 212 ALA A C 1
ATOM 1646 O O . ALA A 1 212 ? 23.983 -7.228 -17.918 1.00 95.31 212 ALA A O 1
ATOM 1647 N N . ALA A 1 213 ? 23.480 -5.608 -16.444 1.00 95.56 213 ALA A N 1
ATOM 1648 C CA . ALA A 1 213 ? 24.395 -4.612 -17.001 1.00 95.56 213 ALA A CA 1
ATOM 1649 C C . ALA A 1 213 ? 25.860 -5.074 -16.933 1.00 95.56 213 ALA A C 1
ATOM 1651 O O . ALA A 1 213 ? 26.587 -4.956 -17.918 1.00 95.56 213 ALA A O 1
ATOM 1652 N N . ALA A 1 214 ? 26.277 -5.667 -15.809 1.00 91.94 214 ALA A N 1
ATOM 1653 C CA . ALA A 1 214 ? 27.630 -6.198 -15.641 1.00 91.94 214 ALA A CA 1
ATOM 1654 C C . ALA A 1 214 ? 27.935 -7.361 -16.602 1.00 91.94 214 ALA A C 1
ATOM 1656 O O . ALA A 1 214 ? 29.023 -7.422 -17.167 1.00 91.94 214 ALA A O 1
ATOM 1657 N N . VAL A 1 215 ? 26.972 -8.264 -16.824 1.00 96.56 215 VAL A N 1
ATOM 1658 C CA . VAL A 1 215 ? 27.127 -9.407 -17.745 1.00 96.56 215 VAL A CA 1
ATOM 1659 C C . VAL A 1 215 ? 27.188 -8.959 -19.206 1.00 96.56 215 VAL A C 1
ATOM 1661 O O . VAL A 1 215 ? 27.967 -9.507 -19.981 1.00 96.56 215 VAL A O 1
ATOM 1664 N N . LEU A 1 216 ? 26.367 -7.981 -19.593 1.00 95.56 216 LEU A N 1
ATOM 1665 C CA . LEU A 1 216 ? 26.304 -7.492 -20.974 1.00 95.56 216 LEU A CA 1
ATOM 1666 C C . LEU A 1 216 ? 27.379 -6.444 -21.299 1.00 95.56 216 LEU A C 1
ATOM 1668 O O . LEU A 1 216 ? 27.554 -6.110 -22.467 1.00 95.56 216 LEU A O 1
ATOM 1672 N N . GLY A 1 217 ? 28.096 -5.946 -20.290 1.00 84.94 217 GLY A N 1
ATOM 1673 C CA . GLY A 1 217 ? 29.083 -4.878 -20.412 1.00 84.94 217 GLY A CA 1
ATOM 1674 C C . GLY A 1 217 ? 28.427 -3.498 -20.471 1.00 84.94 217 GLY A C 1
ATOM 1675 O O . GLY A 1 217 ? 27.580 -3.236 -21.329 1.00 84.94 217 GLY A O 1
ATOM 1676 N N . ALA A 1 218 ? 28.847 -2.600 -19.575 1.00 77.81 218 ALA A N 1
ATOM 1677 C CA . ALA A 1 218 ? 28.291 -1.250 -19.444 1.00 77.81 218 ALA A CA 1
ATOM 1678 C C . ALA A 1 218 ? 28.488 -0.381 -20.702 1.00 77.81 218 ALA A C 1
ATOM 1680 O O . ALA A 1 218 ? 27.661 0.483 -20.980 1.00 77.81 218 ALA A O 1
ATOM 1681 N N . ASP A 1 219 ? 29.520 -0.669 -21.497 1.00 81.75 219 ASP A N 1
ATOM 1682 C CA . ASP A 1 219 ? 29.823 0.049 -22.741 1.00 81.75 219 ASP A CA 1
ATOM 1683 C C . ASP A 1 219 ? 28.922 -0.367 -23.916 1.00 81.75 219 ASP A C 1
ATOM 1685 O O . ASP A 1 219 ? 28.970 0.225 -24.996 1.00 81.75 219 ASP A O 1
ATOM 1689 N N . THR A 1 220 ? 28.082 -1.393 -23.738 1.00 90.69 220 THR A N 1
ATOM 1690 C CA . THR A 1 220 ? 27.098 -1.776 -24.753 1.00 90.69 220 THR A CA 1
ATOM 1691 C C . THR A 1 220 ? 25.805 -0.974 -24.586 1.00 90.69 220 THR A C 1
ATOM 1693 O O . THR A 1 220 ? 25.395 -0.680 -23.460 1.00 90.69 220 THR A O 1
ATOM 1696 N N . PRO A 1 221 ? 25.057 -0.698 -25.672 1.00 91.81 221 PRO A N 1
ATOM 1697 C CA . PRO A 1 221 ? 23.762 -0.027 -25.560 1.00 91.81 221 PRO A CA 1
ATOM 1698 C C . PRO A 1 221 ? 22.758 -0.762 -24.656 1.00 91.81 221 PRO A C 1
ATOM 1700 O O . PRO A 1 221 ? 21.897 -0.133 -24.048 1.00 91.81 221 PRO A O 1
ATOM 1703 N N . ALA A 1 222 ? 22.829 -2.096 -24.585 1.00 91.00 222 ALA A N 1
ATOM 1704 C CA . ALA A 1 222 ? 21.960 -2.886 -23.716 1.00 91.00 222 ALA A CA 1
ATOM 1705 C C . ALA A 1 222 ? 22.380 -2.787 -22.243 1.00 91.00 222 ALA A C 1
ATOM 1707 O O . ALA A 1 222 ? 21.517 -2.591 -21.388 1.00 91.00 222 ALA A O 1
ATOM 1708 N N . GLY A 1 223 ? 23.683 -2.875 -21.957 1.00 88.12 223 GLY A N 1
ATOM 1709 C CA . GLY A 1 223 ? 24.219 -2.711 -20.607 1.00 88.12 223 GLY A CA 1
ATOM 1710 C C . GLY A 1 223 ? 23.970 -1.314 -20.044 1.00 88.12 223 GLY A C 1
ATOM 1711 O O . GLY A 1 223 ? 23.517 -1.203 -18.909 1.00 88.12 223 GLY A O 1
ATOM 1712 N N . SER A 1 224 ? 24.144 -0.265 -20.854 1.00 89.06 224 SER A N 1
ATOM 1713 C CA . SER A 1 224 ? 23.845 1.120 -20.462 1.00 89.06 224 SER A CA 1
ATOM 1714 C C . SER A 1 224 ? 22.375 1.312 -20.064 1.00 89.06 224 SER A C 1
ATOM 1716 O O . SER A 1 224 ? 22.111 1.789 -18.965 1.00 89.06 224 SER A O 1
ATOM 1718 N N . ARG A 1 225 ? 21.405 0.840 -20.864 1.00 93.56 225 ARG A N 1
ATOM 1719 C CA . ARG A 1 225 ? 19.975 0.929 -20.492 1.00 93.56 225 ARG A CA 1
ATOM 1720 C C . ARG A 1 225 ? 19.644 0.187 -19.195 1.00 93.56 225 ARG A C 1
ATOM 1722 O O . ARG A 1 225 ? 18.759 0.605 -18.454 1.00 93.56 225 ARG A O 1
ATOM 1729 N N . LEU A 1 226 ? 20.313 -0.936 -18.936 1.00 94.25 226 LEU A N 1
ATOM 1730 C CA . LEU A 1 226 ? 20.123 -1.702 -17.704 1.00 94.25 226 LEU A CA 1
ATOM 1731 C C . LEU A 1 226 ? 20.764 -1.011 -16.497 1.00 94.25 226 LEU A C 1
ATOM 1733 O O . LEU A 1 226 ? 20.192 -1.064 -15.413 1.00 94.25 226 LEU A O 1
ATOM 1737 N N . ALA A 1 227 ? 21.894 -0.327 -16.681 1.00 85.12 227 ALA A N 1
ATOM 1738 C CA . ALA A 1 227 ? 22.479 0.524 -15.651 1.00 85.12 227 ALA A CA 1
ATOM 1739 C C . ALA A 1 227 ? 21.553 1.709 -15.316 1.00 85.12 227 ALA A C 1
ATOM 1741 O O . ALA A 1 227 ? 21.296 1.961 -14.140 1.00 85.12 227 ALA A O 1
ATOM 1742 N N . ASP A 1 228 ? 20.962 2.357 -16.326 1.00 88.31 228 ASP A N 1
ATOM 1743 C CA . ASP A 1 228 ? 19.977 3.432 -16.130 1.00 88.31 228 ASP A CA 1
ATOM 1744 C C . ASP A 1 228 ? 18.733 2.931 -15.382 1.00 88.31 228 ASP A C 1
ATOM 1746 O O . ASP A 1 228 ? 18.259 3.561 -14.434 1.00 88.31 228 ASP A O 1
ATOM 1750 N N . MET A 1 229 ? 18.220 1.757 -15.771 1.00 91.62 229 MET A N 1
ATOM 1751 C CA . MET A 1 229 ? 17.107 1.099 -15.086 1.00 91.62 229 MET A CA 1
ATOM 1752 C C . MET A 1 229 ? 17.455 0.804 -13.622 1.00 91.62 229 MET A C 1
ATOM 1754 O O . MET A 1 229 ? 16.645 1.076 -12.736 1.00 91.62 229 MET A O 1
ATOM 1758 N N . ALA A 1 230 ? 18.653 0.279 -13.351 1.00 87.25 230 ALA A N 1
ATOM 1759 C CA . ALA A 1 230 ? 19.100 -0.019 -11.996 1.00 87.25 230 ALA A CA 1
ATOM 1760 C C . ALA A 1 230 ? 19.180 1.246 -11.133 1.00 87.25 230 ALA A C 1
ATOM 1762 O O . ALA A 1 230 ? 18.644 1.273 -10.025 1.00 87.25 230 ALA A O 1
ATOM 1763 N N . TRP A 1 231 ? 19.771 2.315 -11.671 1.00 87.00 231 TRP A N 1
ATOM 1764 C CA . TRP A 1 231 ? 19.854 3.612 -11.004 1.00 87.00 231 TRP A CA 1
ATOM 1765 C C . TRP A 1 231 ? 18.467 4.204 -10.705 1.00 87.00 231 TRP A C 1
ATOM 1767 O O . TRP A 1 231 ? 18.226 4.707 -9.603 1.00 87.00 231 TRP A O 1
ATOM 1777 N N . CYS A 1 232 ? 17.530 4.097 -11.653 1.00 88.94 232 CYS A N 1
ATOM 1778 C CA . CYS A 1 232 ? 16.148 4.534 -11.468 1.00 88.94 232 CYS A CA 1
ATOM 1779 C C . CYS A 1 232 ? 15.479 3.789 -10.304 1.00 88.94 232 CYS A C 1
ATOM 1781 O O . CYS A 1 232 ? 15.000 4.430 -9.367 1.00 88.94 232 CYS A O 1
ATOM 1783 N N . PHE A 1 233 ? 15.510 2.453 -10.304 1.00 86.56 233 PHE A N 1
ATOM 1784 C CA . PHE A 1 233 ? 14.904 1.659 -9.231 1.00 86.56 233 PHE A CA 1
ATOM 1785 C C . PHE A 1 233 ? 15.583 1.868 -7.874 1.00 86.56 233 PHE A C 1
ATOM 1787 O O . PHE A 1 233 ? 14.896 1.904 -6.858 1.00 86.56 233 PHE A O 1
ATOM 1794 N N . GLU A 1 234 ? 16.903 2.069 -7.820 1.00 83.69 234 GLU A N 1
ATOM 1795 C CA . GLU A 1 234 ? 17.572 2.448 -6.569 1.00 83.69 234 GLU A CA 1
ATOM 1796 C C . GLU A 1 234 ? 17.120 3.810 -6.044 1.00 83.69 234 GLU A C 1
ATOM 1798 O O . GLU A 1 2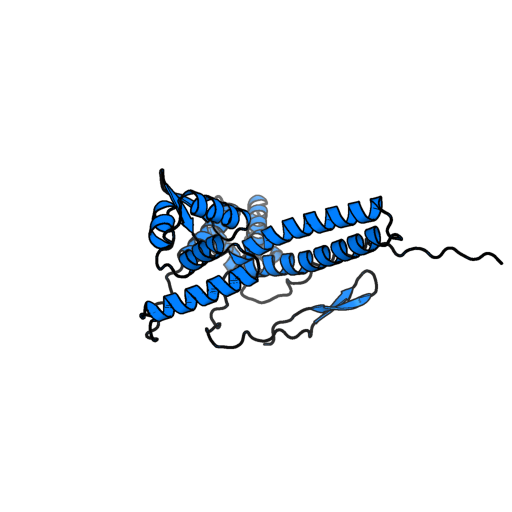34 ? 17.029 4.007 -4.831 1.00 83.69 234 GLU A O 1
ATOM 1803 N N . THR A 1 235 ? 16.863 4.762 -6.939 1.00 80.50 235 THR A N 1
ATOM 1804 C CA . THR A 1 235 ? 16.386 6.095 -6.565 1.00 80.50 235 THR A CA 1
ATOM 1805 C C . THR A 1 235 ? 14.966 6.019 -6.019 1.00 80.50 235 THR A C 1
ATOM 1807 O O . THR A 1 235 ? 14.699 6.536 -4.933 1.00 80.50 235 THR A O 1
ATOM 1810 N N . VAL A 1 236 ? 14.079 5.308 -6.718 1.00 82.50 236 VAL A N 1
ATOM 1811 C CA . VAL A 1 236 ? 12.696 5.078 -6.278 1.00 82.50 236 VAL A CA 1
ATOM 1812 C C . VAL A 1 236 ? 12.674 4.342 -4.940 1.00 82.50 236 VAL A C 1
ATOM 1814 O O . VAL A 1 236 ? 12.039 4.820 -4.004 1.00 82.50 236 VAL A O 1
ATOM 1817 N N . LEU A 1 237 ? 13.461 3.273 -4.789 1.00 84.88 237 LEU A N 1
ATOM 1818 C CA . LEU A 1 237 ? 13.588 2.519 -3.541 1.00 84.88 237 LEU A CA 1
ATOM 1819 C C . LEU A 1 237 ? 13.886 3.421 -2.335 1.00 84.88 237 LEU A C 1
ATOM 1821 O O . LEU A 1 237 ? 13.317 3.221 -1.260 1.00 84.88 237 LEU A O 1
ATOM 1825 N N . ARG A 1 238 ? 14.774 4.412 -2.478 1.00 78.62 238 ARG A N 1
ATOM 1826 C CA . ARG A 1 238 ? 15.106 5.339 -1.380 1.00 78.62 238 ARG A CA 1
ATOM 1827 C C . ARG A 1 238 ? 13.912 6.193 -0.987 1.00 78.62 238 ARG A C 1
ATOM 1829 O O . ARG A 1 238 ? 13.630 6.324 0.202 1.00 78.62 238 ARG A O 1
ATOM 1836 N N . ILE A 1 239 ? 13.223 6.747 -1.984 1.00 79.44 239 ILE A N 1
ATOM 1837 C CA . ILE A 1 239 ? 12.033 7.578 -1.787 1.00 79.44 239 ILE A CA 1
ATOM 1838 C C . ILE A 1 239 ? 10.942 6.751 -1.105 1.00 79.44 239 ILE A C 1
ATOM 1840 O O . ILE A 1 239 ? 10.383 7.173 -0.094 1.00 79.44 239 ILE A O 1
ATOM 1844 N N . GLU A 1 240 ? 10.679 5.549 -1.614 1.00 81.62 240 GLU A N 1
ATOM 1845 C CA . GLU A 1 240 ? 9.658 4.659 -1.072 1.00 81.62 240 GLU A CA 1
ATOM 1846 C C . GLU A 1 240 ? 9.982 4.188 0.344 1.00 81.62 240 GLU A C 1
ATOM 1848 O O . GLU A 1 240 ? 9.082 4.128 1.177 1.00 81.62 240 GLU A O 1
ATOM 1853 N N . THR A 1 241 ? 11.248 3.880 0.643 1.00 78.31 241 THR A N 1
ATOM 1854 C CA . THR A 1 241 ? 11.659 3.433 1.983 1.00 78.31 241 THR A CA 1
ATOM 1855 C C . THR A 1 241 ? 11.469 4.549 3.007 1.00 78.31 241 THR A C 1
ATOM 1857 O O . THR A 1 241 ? 10.857 4.322 4.050 1.00 78.31 241 THR A O 1
ATOM 1860 N N . LEU A 1 242 ? 11.907 5.771 2.686 1.00 75.88 242 LEU A N 1
ATOM 1861 C CA . LEU A 1 242 ? 11.696 6.935 3.548 1.00 75.88 242 LEU A CA 1
ATOM 1862 C C . LEU A 1 242 ? 10.198 7.216 3.746 1.00 75.88 242 LEU A C 1
ATOM 1864 O O . LEU A 1 242 ? 9.730 7.374 4.874 1.00 75.88 242 LEU A O 1
ATOM 1868 N N . GLY A 1 243 ? 9.427 7.222 2.655 1.00 73.75 243 GLY A N 1
ATOM 1869 C CA . GLY A 1 243 ? 7.979 7.406 2.706 1.00 73.75 243 GLY A CA 1
ATOM 1870 C C . GLY A 1 243 ? 7.280 6.322 3.531 1.00 73.75 243 GLY A C 1
ATOM 1871 O O . GLY A 1 243 ? 6.385 6.622 4.320 1.00 73.75 243 GLY A O 1
ATOM 1872 N N . ALA A 1 244 ? 7.715 5.067 3.417 1.00 76.00 244 ALA A N 1
ATOM 1873 C CA . ALA A 1 244 ? 7.168 3.953 4.179 1.00 76.00 244 ALA A CA 1
ATOM 1874 C C . ALA A 1 244 ? 7.418 4.099 5.685 1.00 76.00 244 ALA A C 1
ATOM 1876 O O . ALA A 1 244 ? 6.507 3.842 6.476 1.00 76.00 244 ALA A O 1
ATOM 1877 N N . GLU A 1 245 ? 8.613 4.534 6.090 1.00 72.62 245 GLU A N 1
ATOM 1878 C CA . GLU A 1 245 ? 8.935 4.821 7.492 1.00 72.62 245 GLU A CA 1
ATOM 1879 C C . GLU A 1 245 ? 8.072 5.962 8.043 1.00 72.62 245 GLU A C 1
ATOM 1881 O O . GLU A 1 245 ? 7.494 5.831 9.127 1.00 72.62 245 GLU A O 1
ATOM 1886 N N . MET A 1 246 ? 7.902 7.040 7.270 1.00 67.81 246 MET A N 1
ATOM 1887 C CA . MET A 1 246 ? 7.017 8.152 7.629 1.00 67.81 246 MET A CA 1
ATOM 1888 C C . MET A 1 246 ? 5.564 7.691 7.787 1.00 67.81 246 MET A C 1
ATOM 1890 O O . MET A 1 246 ? 4.935 7.975 8.805 1.00 67.81 246 MET A O 1
ATOM 1894 N N . LEU A 1 247 ? 5.035 6.925 6.832 1.00 74.00 247 LEU A N 1
ATOM 1895 C CA . LEU A 1 247 ? 3.671 6.390 6.880 1.00 74.00 247 LEU A CA 1
ATOM 1896 C C . LEU A 1 247 ? 3.486 5.357 8.001 1.00 74.00 247 LEU A C 1
ATOM 1898 O O . LEU A 1 247 ? 2.389 5.208 8.534 1.00 74.00 247 LEU A O 1
ATOM 1902 N N . ALA A 1 248 ? 4.536 4.628 8.381 1.00 70.56 248 ALA A N 1
ATOM 1903 C CA . ALA A 1 248 ? 4.495 3.720 9.522 1.00 70.56 248 ALA A CA 1
ATOM 1904 C C . ALA A 1 248 ? 4.465 4.486 10.855 1.00 70.56 248 ALA A C 1
ATOM 1906 O O . ALA A 1 248 ? 3.750 4.085 11.776 1.00 70.56 248 ALA A O 1
ATOM 1907 N N . ALA A 1 249 ? 5.206 5.592 10.959 1.00 65.44 249 ALA A N 1
ATOM 1908 C CA . ALA A 1 249 ? 5.189 6.472 12.125 1.00 65.44 249 ALA A CA 1
ATOM 1909 C C . ALA A 1 249 ? 3.877 7.273 12.236 1.00 65.44 249 ALA A C 1
ATOM 1911 O O . ALA A 1 249 ? 3.366 7.479 13.343 1.00 65.44 249 ALA A O 1
ATOM 1912 N N . PHE A 1 250 ? 3.307 7.669 11.095 1.00 66.88 250 PHE A N 1
ATOM 1913 C CA . PHE A 1 250 ? 2.096 8.480 10.973 1.00 66.88 250 PHE A CA 1
ATOM 1914 C C . PHE A 1 250 ? 1.082 7.809 10.027 1.00 66.88 250 PHE A C 1
ATOM 1916 O O . PHE A 1 250 ? 0.870 8.270 8.908 1.00 66.88 250 PHE A O 1
ATOM 1923 N N . PRO A 1 251 ? 0.404 6.730 10.467 1.00 65.94 251 PRO A N 1
ATOM 1924 C CA . PRO A 1 251 ? -0.528 5.967 9.623 1.00 65.94 251 PRO A CA 1
ATOM 1925 C C . PRO A 1 251 ? -1.828 6.718 9.301 1.00 65.94 251 PRO A C 1
ATOM 1927 O O . PRO A 1 251 ? -2.671 6.237 8.546 1.00 65.94 251 PRO A O 1
ATOM 1930 N N . HIS A 1 252 ? -2.016 7.894 9.894 1.00 68.44 252 HIS A N 1
ATOM 1931 C CA . HIS A 1 252 ? -3.177 8.742 9.697 1.00 68.44 252 HIS A CA 1
ATOM 1932 C C . HIS A 1 252 ? -2.725 10.174 9.449 1.00 68.44 252 HIS A C 1
ATOM 1934 O O . HIS A 1 252 ? -1.721 10.595 10.037 1.00 68.44 252 HIS A O 1
ATOM 1940 N N . PRO A 1 253 ? -3.485 10.938 8.647 1.00 65.38 253 PRO A N 1
ATOM 1941 C CA . PRO A 1 253 ? -3.215 12.353 8.496 1.00 65.38 253 PRO A CA 1
ATOM 1942 C C . PRO A 1 253 ? -3.286 13.053 9.865 1.00 65.38 253 PRO A C 1
ATOM 1944 O O . PRO A 1 253 ? -4.026 12.610 10.759 1.00 65.38 253 PRO A O 1
ATOM 1947 N N . PRO A 1 254 ? -2.516 14.138 10.058 1.00 61.78 254 PRO A N 1
ATOM 1948 C CA . PRO A 1 254 ? -2.551 14.906 11.294 1.00 61.78 254 PRO A CA 1
ATOM 1949 C C . PRO A 1 254 ? -3.969 15.425 11.560 1.00 61.78 254 PRO A C 1
ATOM 1951 O O . PRO A 1 254 ? -4.746 15.660 10.639 1.00 61.78 254 PRO A O 1
ATOM 1954 N N . ALA A 1 255 ? -4.315 15.628 12.834 1.00 59.34 255 ALA A N 1
ATOM 1955 C CA . ALA A 1 255 ? -5.674 16.005 13.243 1.00 59.34 255 ALA A CA 1
ATOM 1956 C C . ALA A 1 255 ? -6.179 17.323 12.620 1.00 59.34 255 ALA A C 1
ATOM 1958 O O . ALA A 1 255 ? -7.386 17.565 12.603 1.00 59.34 255 ALA A O 1
ATOM 1959 N N . GLN A 1 256 ? -5.266 18.156 12.122 1.00 58.06 256 GLN A N 1
ATOM 1960 C CA . GLN A 1 256 ? -5.548 19.409 11.424 1.00 58.06 256 GLN A CA 1
ATOM 1961 C C . GLN A 1 256 ? -5.874 19.237 9.935 1.00 58.06 256 GLN A C 1
ATOM 1963 O O . GLN A 1 256 ? -6.419 20.155 9.349 1.00 58.06 256 GLN A O 1
ATOM 1968 N N . PHE A 1 257 ? -5.602 18.076 9.328 1.00 63.34 257 PHE A N 1
ATOM 1969 C CA . PHE A 1 257 ? -5.941 17.836 7.927 1.00 63.34 257 PHE A CA 1
ATOM 1970 C C . PHE A 1 257 ? -7.461 17.900 7.726 1.00 63.34 257 PHE A C 1
ATOM 1972 O O . PHE A 1 257 ? -8.228 17.266 8.467 1.00 63.34 257 PHE A O 1
ATOM 1979 N N . ARG A 1 258 ? -7.902 18.667 6.728 1.00 70.00 258 ARG A N 1
ATOM 1980 C CA . ARG A 1 258 ? -9.303 18.783 6.319 1.00 70.00 258 ARG A CA 1
ATOM 1981 C C . ARG A 1 258 ? -9.427 18.441 4.833 1.00 70.00 258 ARG A C 1
ATOM 1983 O O . ARG A 1 258 ? -8.636 18.939 4.036 1.00 70.00 258 ARG A O 1
ATOM 1990 N N . PRO A 1 259 ? -10.400 17.600 4.435 1.00 68.81 259 PRO A N 1
ATOM 1991 C CA . PRO A 1 259 ? -10.696 17.396 3.021 1.00 68.81 259 PRO A CA 1
ATOM 1992 C C . PRO A 1 259 ? -10.991 18.738 2.335 1.00 68.81 259 PRO A C 1
ATOM 1994 O O . PRO A 1 259 ? -11.802 19.510 2.839 1.00 68.81 259 PRO A O 1
ATOM 1997 N N . GLY A 1 260 ? -10.343 19.004 1.200 1.00 65.50 260 GLY A N 1
ATOM 1998 C CA . GLY A 1 260 ? -10.519 20.241 0.428 1.00 65.50 260 GLY A CA 1
ATOM 1999 C C . GLY A 1 260 ? -9.540 21.369 0.767 1.00 65.50 260 GLY A C 1
ATOM 2000 O O . GLY A 1 260 ? -9.462 22.331 0.009 1.00 65.50 260 GLY A O 1
ATOM 2001 N N . GLU A 1 261 ? -8.753 21.244 1.838 1.00 70.62 261 GLU A N 1
ATOM 2002 C CA . GLU A 1 261 ? -7.617 22.136 2.083 1.00 70.62 261 GLU A CA 1
ATOM 2003 C C . GLU A 1 261 ? -6.362 21.590 1.380 1.00 70.62 261 GLU A C 1
ATOM 2005 O O . GLU A 1 261 ? -6.144 20.371 1.370 1.00 70.62 261 GLU A O 1
ATOM 2010 N N . PRO A 1 262 ? -5.533 22.456 0.766 1.00 58.59 262 PRO A N 1
ATOM 2011 C CA . PRO A 1 262 ? -4.275 22.020 0.180 1.00 58.59 262 PRO A CA 1
ATOM 2012 C C . PRO A 1 262 ? -3.393 21.384 1.257 1.00 58.59 262 PRO A C 1
ATOM 2014 O O . PRO A 1 262 ? -3.317 21.862 2.391 1.00 58.59 262 PRO A O 1
ATOM 2017 N N . ILE A 1 263 ? -2.717 20.291 0.897 1.00 57.91 263 ILE A N 1
ATOM 2018 C CA . ILE A 1 263 ? -1.674 19.713 1.747 1.00 57.91 263 ILE A CA 1
ATOM 2019 C C . ILE A 1 263 ? -0.629 20.820 1.955 1.00 57.91 263 ILE A C 1
ATOM 2021 O O . ILE A 1 263 ? -0.165 21.359 0.947 1.00 57.91 263 ILE A O 1
ATOM 2025 N N . PRO A 1 264 ? -0.277 21.182 3.207 1.00 54.12 264 PRO A N 1
ATOM 2026 C CA . PRO A 1 264 ? 0.736 22.198 3.461 1.00 54.12 264 PRO A CA 1
ATOM 2027 C C . PRO A 1 264 ? 1.992 21.880 2.655 1.00 54.12 264 PRO A C 1
ATOM 2029 O O . PRO A 1 264 ? 2.490 20.752 2.716 1.00 54.12 264 PRO A O 1
ATOM 2032 N N . GLU A 1 265 ? 2.465 22.840 1.862 1.00 47.06 265 GLU A N 1
ATOM 2033 C CA . GLU A 1 265 ? 3.657 22.635 1.049 1.00 47.06 265 GLU A CA 1
ATOM 2034 C C . GLU A 1 265 ? 4.836 22.270 1.959 1.00 47.06 265 GLU A C 1
ATOM 2036 O O . GLU A 1 265 ? 5.064 22.877 3.007 1.00 47.06 265 GLU A O 1
ATOM 2041 N N . HIS A 1 266 ? 5.599 21.256 1.563 1.00 47.50 266 HIS A N 1
ATOM 2042 C CA . HIS A 1 266 ? 6.930 21.042 2.110 1.00 47.50 266 HIS A CA 1
ATOM 2043 C C . HIS A 1 266 ? 7.884 21.927 1.305 1.00 47.50 266 HIS A C 1
ATOM 2045 O O . HIS A 1 266 ? 7.946 21.798 0.082 1.00 47.50 266 HIS A O 1
ATOM 2051 N N . THR A 1 267 ? 8.640 22.817 1.947 1.00 37.00 267 THR A N 1
ATOM 2052 C CA . THR A 1 267 ? 9.706 23.533 1.238 1.00 37.00 267 THR A CA 1
ATOM 2053 C C . THR A 1 267 ? 10.918 22.619 1.106 1.00 37.00 267 THR A C 1
ATOM 2055 O O . THR A 1 267 ? 11.343 21.966 2.060 1.00 37.00 267 THR A O 1
ATOM 2058 N N . LEU A 1 268 ? 11.528 22.595 -0.080 1.00 42.78 268 LEU A N 1
ATOM 2059 C CA . LEU A 1 268 ? 12.849 21.999 -0.325 1.00 42.78 268 LEU A CA 1
ATOM 2060 C C . LEU A 1 268 ? 13.962 22.895 0.258 1.00 42.78 268 LEU A C 1
ATOM 2062 O O . LEU A 1 268 ? 14.920 23.231 -0.432 1.00 42.78 268 LEU A O 1
ATOM 2066 N N . SER A 1 269 ? 13.808 23.376 1.494 1.00 41.25 269 SER A N 1
ATOM 2067 C CA . SER A 1 269 ? 14.737 24.352 2.079 1.00 41.25 269 SER A CA 1
ATOM 2068 C C . SER A 1 269 ? 15.913 23.707 2.820 1.00 41.25 269 SER A C 1
ATOM 2070 O O . SER A 1 269 ? 16.847 24.412 3.201 1.00 41.25 269 SER A O 1
ATOM 2072 N N . GLY A 1 270 ? 15.890 22.391 3.045 1.00 47.28 270 GLY A N 1
ATOM 2073 C CA . GLY A 1 270 ? 17.022 21.660 3.607 1.00 47.28 270 GLY A CA 1
ATOM 2074 C C . GLY A 1 270 ? 17.915 21.120 2.499 1.00 47.28 270 GLY A C 1
ATOM 2075 O O . GLY A 1 270 ? 17.413 20.682 1.469 1.00 47.28 270 GLY A O 1
ATOM 2076 N N . SER A 1 271 ? 19.230 21.104 2.706 1.00 45.19 271 SER A N 1
ATOM 2077 C CA . SER A 1 271 ? 20.136 20.310 1.875 1.00 45.19 271 SER A CA 1
ATOM 2078 C C . SER A 1 271 ? 21.074 19.496 2.754 1.00 45.19 271 SER A C 1
ATOM 2080 O O . SER A 1 271 ? 21.542 19.981 3.783 1.00 45.19 271 SER A O 1
ATOM 2082 N N . VAL A 1 272 ? 21.325 18.249 2.367 1.00 42.06 272 VAL A N 1
ATOM 2083 C CA . VAL A 1 272 ? 22.324 17.391 3.009 1.00 42.06 272 VAL A CA 1
ATOM 208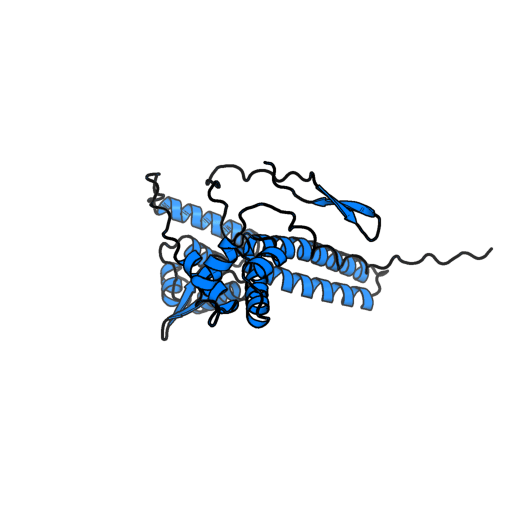4 C C . VAL A 1 272 ? 23.498 17.255 2.048 1.00 42.06 272 VAL A C 1
ATOM 2086 O O . VAL A 1 272 ? 23.304 16.965 0.867 1.00 42.06 272 VAL A O 1
ATOM 2089 N N . ALA A 1 273 ? 24.720 17.486 2.528 1.00 38.72 273 ALA A N 1
ATOM 2090 C CA . ALA A 1 273 ? 25.919 17.287 1.722 1.00 38.72 273 ALA A CA 1
ATOM 2091 C C . ALA A 1 273 ? 26.124 15.791 1.467 1.00 38.72 273 ALA A C 1
ATOM 2093 O O . ALA A 1 273 ? 26.165 15.003 2.410 1.00 38.72 273 ALA A O 1
ATOM 2094 N N . CYS A 1 274 ? 26.278 15.402 0.202 1.00 38.75 274 CYS A N 1
ATOM 2095 C CA . CYS A 1 274 ? 26.665 14.051 -0.175 1.00 38.75 274 CYS A CA 1
ATOM 2096 C C . CYS A 1 274 ? 28.041 13.736 0.445 1.00 38.75 274 CYS A C 1
ATOM 2098 O O . CYS A 1 274 ? 29.024 14.350 0.052 1.00 38.75 274 CYS A O 1
ATOM 2100 N N . PRO A 1 275 ? 28.188 12.779 1.369 1.00 34.06 275 PRO A N 1
ATOM 2101 C CA . PRO A 1 275 ? 29.479 12.461 1.979 1.00 34.06 275 PRO A CA 1
ATOM 2102 C C . PRO A 1 275 ? 30.473 11.783 1.027 1.00 34.06 275 PRO A C 1
ATOM 2104 O O . PRO A 1 275 ? 31.619 11.573 1.407 1.00 34.06 275 PRO A O 1
ATOM 2107 N N . SER A 1 276 ? 30.058 11.449 -0.199 1.00 35.91 276 SER A N 1
ATOM 2108 C CA . SER A 1 276 ? 30.938 10.902 -1.235 1.00 35.91 276 SER A CA 1
ATOM 2109 C C . SER A 1 276 ? 31.583 11.987 -2.105 1.00 35.91 276 SER A C 1
ATOM 2111 O O . SER A 1 276 ? 32.786 11.958 -2.344 1.00 35.91 276 SER A O 1
ATOM 2113 N N . CYS A 1 277 ? 30.796 12.969 -2.561 1.00 48.34 277 CYS A N 1
ATOM 2114 C CA . CYS A 1 277 ? 31.254 14.010 -3.492 1.00 48.34 277 CYS A CA 1
ATOM 2115 C C . CYS A 1 277 ? 31.037 15.450 -2.997 1.00 48.34 277 CYS A C 1
ATOM 2117 O O . CYS A 1 277 ? 31.340 16.402 -3.709 1.00 48.34 277 CYS A O 1
ATOM 2119 N N . GLY A 1 278 ? 30.487 15.636 -1.799 1.00 40.50 278 GLY A N 1
ATOM 2120 C CA . GLY A 1 278 ? 30.199 16.935 -1.185 1.00 40.50 278 GLY A CA 1
ATOM 2121 C C . GLY A 1 278 ? 28.970 17.667 -1.734 1.00 40.50 278 GLY A C 1
ATOM 2122 O O . GLY A 1 278 ? 28.583 18.687 -1.173 1.00 40.50 278 GLY A O 1
ATOM 2123 N N . THR A 1 279 ? 28.336 17.181 -2.806 1.00 53.03 279 THR A N 1
ATOM 2124 C CA . THR A 1 279 ? 27.215 17.877 -3.460 1.00 53.03 279 THR A CA 1
ATOM 2125 C C . THR A 1 279 ? 25.996 17.985 -2.545 1.00 53.03 279 THR A C 1
ATOM 2127 O O . THR A 1 279 ? 25.538 16.986 -1.996 1.00 53.03 279 THR A O 1
ATOM 2130 N N . ALA A 1 280 ? 25.454 19.194 -2.400 1.00 40.50 280 ALA A N 1
ATOM 2131 C CA . ALA A 1 280 ? 24.242 19.454 -1.631 1.00 40.50 280 ALA A CA 1
ATOM 2132 C C . ALA A 1 280 ? 23.012 18.840 -2.322 1.00 40.50 280 ALA A C 1
ATOM 2134 O O . ALA A 1 280 ? 22.704 19.180 -3.464 1.00 40.50 280 ALA A O 1
ATOM 2135 N N . VAL A 1 281 ? 22.309 17.942 -1.629 1.00 45.66 281 VAL A N 1
ATOM 2136 C CA . VAL A 1 281 ? 21.074 17.305 -2.105 1.00 45.66 281 VAL A CA 1
ATOM 2137 C C . VAL A 1 281 ? 19.889 17.880 -1.330 1.00 45.66 281 VAL A C 1
ATOM 2139 O O . VAL A 1 281 ? 19.888 17.779 -0.101 1.00 45.66 281 VAL A O 1
ATOM 2142 N N . PRO A 1 282 ? 18.889 18.480 -1.997 1.00 44.06 282 PRO A N 1
ATOM 2143 C CA . PRO A 1 282 ? 17.736 19.053 -1.317 1.00 44.06 282 PRO A CA 1
ATOM 2144 C C . PRO A 1 282 ? 16.864 17.968 -0.666 1.00 44.06 282 PRO A C 1
ATOM 2146 O O . PRO A 1 282 ? 16.604 16.926 -1.268 1.00 44.06 282 PRO A O 1
ATOM 2149 N N . VAL A 1 283 ? 16.389 18.225 0.555 1.00 41.31 283 VAL A N 1
ATOM 2150 C CA . VAL A 1 283 ? 15.440 17.378 1.292 1.00 41.31 283 VAL A CA 1
ATOM 2151 C C . VAL A 1 283 ? 14.182 18.175 1.661 1.00 41.31 283 VAL A C 1
ATOM 2153 O O . VAL A 1 283 ? 14.282 19.363 1.986 1.00 41.31 283 VAL A O 1
ATOM 2156 N N . PRO A 1 284 ? 12.991 17.553 1.604 1.00 41.16 284 PRO A N 1
ATOM 2157 C CA . PRO A 1 284 ? 11.743 18.216 1.961 1.00 41.16 284 PRO A CA 1
ATOM 2158 C C . PRO A 1 284 ? 11.665 18.474 3.473 1.00 41.16 284 PRO A C 1
ATOM 2160 O O . PRO A 1 284 ? 11.863 17.566 4.279 1.00 41.16 284 PRO A O 1
ATOM 2163 N N . VAL A 1 285 ? 11.336 19.710 3.853 1.00 38.56 285 VAL A N 1
ATOM 2164 C CA . VAL A 1 285 ? 11.104 20.153 5.236 1.00 38.56 285 VAL A CA 1
ATOM 2165 C C . VAL A 1 285 ? 9.661 20.676 5.335 1.00 38.56 285 VAL A C 1
ATOM 2167 O O . VAL A 1 285 ? 9.215 21.377 4.424 1.00 38.56 285 VAL A O 1
ATOM 2170 N N . PRO A 1 286 ? 8.877 20.342 6.379 1.00 31.06 286 PRO A N 1
ATOM 2171 C CA . PRO A 1 286 ? 7.547 20.927 6.564 1.00 31.06 286 PRO A CA 1
ATOM 2172 C C . PRO A 1 286 ? 7.645 22.447 6.756 1.00 31.06 286 PRO A C 1
ATOM 2174 O O . PRO A 1 286 ? 8.471 22.906 7.545 1.00 31.06 286 PRO A O 1
ATOM 2177 N N . VAL A 1 287 ? 6.803 23.221 6.065 1.00 38.38 287 VAL A N 1
ATOM 2178 C CA . VAL A 1 287 ? 6.634 24.654 6.354 1.00 38.38 287 VAL A CA 1
ATOM 2179 C C . VAL A 1 287 ? 5.759 24.784 7.602 1.00 38.38 287 VAL A C 1
ATOM 2181 O O . VAL A 1 287 ? 4.728 24.115 7.700 1.00 38.38 287 VAL A O 1
ATOM 2184 N N . GLY A 1 288 ? 6.230 25.567 8.578 1.00 41.22 288 GLY A N 1
ATOM 2185 C CA . GLY A 1 288 ? 5.515 25.863 9.824 1.00 41.22 288 GLY A CA 1
ATOM 2186 C C . GLY A 1 288 ? 4.293 26.747 9.630 1.00 41.22 288 GLY A C 1
ATOM 2187 O O . GLY A 1 288 ? 4.272 27.517 8.645 1.00 41.22 288 GLY A O 1
#

Mean predicted aligned error: 15.88 Å

Solvent-accessible surface area (backbone atoms only — not comparable to full-atom values): 16752 Å² total; per-residue (Å²): 139,83,86,78,85,82,77,81,82,74,90,72,79,76,84,77,84,80,87,82,85,85,79,84,81,70,99,80,74,75,84,48,72,68,53,35,43,50,48,36,52,31,50,75,70,71,49,52,56,59,58,45,12,60,78,66,76,46,61,41,69,56,46,49,53,52,32,58,74,37,58,24,84,93,54,42,46,35,66,65,46,46,52,54,51,53,50,50,63,69,62,53,73,74,75,76,81,67,95,58,88,67,86,73,49,69,66,58,56,49,51,54,45,52,54,51,29,52,54,40,32,74,77,68,44,55,64,65,36,25,49,55,52,48,52,54,72,72,40,92,56,80,57,44,34,69,68,55,50,25,65,74,69,72,48,54,67,68,57,50,54,53,26,51,50,53,32,40,76,47,32,58,34,44,82,44,77,59,86,94,43,60,31,38,27,68,54,74,50,26,67,20,40,26,30,54,47,50,26,55,52,28,47,53,49,17,56,50,24,42,52,50,9,64,75,59,33,58,91,34,78,67,7,38,55,24,41,52,51,14,53,50,26,53,51,49,27,52,54,31,49,54,51,18,53,50,27,63,77,46,55,57,81,61,92,82,69,51,94,92,57,79,77,79,63,57,42,68,79,40,64,49,61,36,92,86,79,60,51,73,42,73,38,79,36,80,63,130

Nearest PDB structures (foldseek):
  4nb5-assembly1_C  TM=8.885E-01  e=3.668E-06  Mycobacterium tuberculosis H37Rv
  1ku9-assembly1_B  TM=6.657E-01  e=1.897E-05  Methanocaldococcus jannaschii
  6j05-assembly1_A  TM=7.123E-01  e=2.384E-02  Acidithiobacillus ferrooxidans
  4a6d-assembly1_A  TM=5.094E-01  e=3.784E-02  Homo sapiens
  2vxz-assembly1_A  TM=4.147E-01  e=2.642E-02  Pyrobaculum spherical virus

Radius of gyration: 24.36 Å; Cα contacts (8 Å, |Δi|>4): 278; chains: 1; bounding box: 81×47×62 Å